Protein AF-A0A968IBD0-F1 (afdb_monomer_lite)

pLDDT: mean 77.03, std 24.92, range [22.41, 98.44]

Secondary structure (DSSP, 8-state):
-TTEE-SSB-SSSS--B---SHHHHHHHHHHHTT-EEEEP--SSS--EEEE-HHHHHHHHHHHHHHTT----TT-EEEEEEEETTEEEEEEEEETTEEEEEE-S-----SSS-HHHHHTT--EEETTTSSPPPPP---EEE-S--HHHHHHS-HHHHHHHHHH--SS--S----EEEE-SSTT-EEEE------------EEE---PPS----------PPPPPP------------------

Radius of gyration: 25.82 Å; chains: 1; bounding box: 64×52×82 Å

Foldseek 3Di:
DVQKDFDQWADDPDTDGDDDDVVPQLLVQQVVVLFWDWDQDDPRGGIIIGGDPVVSVVSVVVVCVVVVDDDDPQWAWDAFDDDDLDGQWTWTQHPVGIDTDGDPDDDDPVQQCVHCVRSVHDWAKAPPVDHHDFDQDKDKDAQAPVVVVVPDDQVVVLVCQQPDPPDPAPDSHWDWADGSDPRMIMIRNGRDPGDPDPIGMGDDDDDPDDPDDDDPPDDDDDDDDDDDDDDDDDDDDDDDDDD

Structure (mmCIF, N/CA/C/O backbone):
data_AF-A0A968IBD0-F1
#
_entry.id   AF-A0A968IBD0-F1
#
loop_
_atom_site.group_PDB
_atom_site.id
_atom_site.type_symbol
_atom_site.label_atom_id
_atom_site.label_alt_id
_atom_site.label_comp_id
_atom_site.label_asym_id
_atom_site.label_entity_id
_atom_site.label_seq_id
_atom_site.pdbx_PDB_ins_code
_atom_site.Cartn_x
_atom_site.Cartn_y
_atom_site.Cartn_z
_atom_site.occupancy
_atom_site.B_iso_or_equiv
_atom_site.auth_seq_id
_atom_site.auth_comp_id
_atom_site.auth_asym_id
_atom_site.auth_atom_id
_atom_site.pdbx_PDB_model_num
ATOM 1 N N . MET A 1 1 ? 4.872 4.627 -10.646 1.00 57.97 1 MET A N 1
ATOM 2 C CA . MET A 1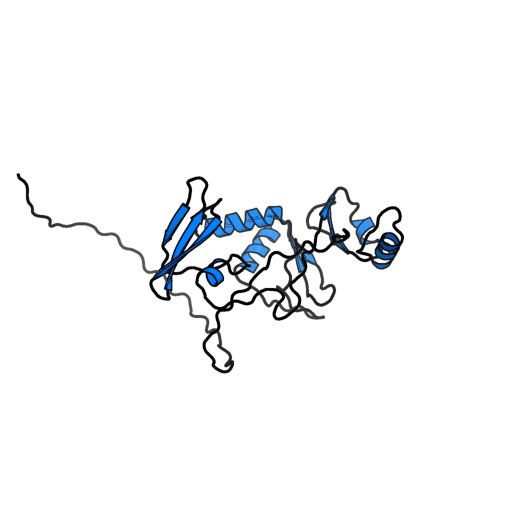 1 ? 4.584 3.342 -11.315 1.00 57.97 1 MET A CA 1
ATOM 3 C C . MET A 1 1 ? 3.939 2.447 -10.271 1.00 57.97 1 MET A C 1
ATOM 5 O O . MET A 1 1 ? 4.445 2.452 -9.158 1.00 57.97 1 MET A O 1
ATOM 9 N N . LEU A 1 2 ? 2.797 1.817 -10.556 1.00 66.88 2 LEU A N 1
ATOM 10 C CA . LEU A 1 2 ? 1.979 1.147 -9.526 1.00 66.88 2 LEU A CA 1
ATOM 11 C C . LEU A 1 2 ? 2.518 -0.224 -9.081 1.00 66.88 2 LEU A C 1
ATOM 13 O O . LEU A 1 2 ? 2.019 -0.792 -8.123 1.00 66.88 2 LEU A O 1
ATOM 17 N N . ASP A 1 3 ? 3.534 -0.741 -9.758 1.00 86.19 3 ASP A N 1
ATOM 18 C CA . ASP A 1 3 ? 4.134 -2.065 -9.572 1.00 86.19 3 ASP A CA 1
ATOM 19 C C . ASP A 1 3 ? 5.587 -1.968 -9.082 1.00 86.19 3 ASP A C 1
ATOM 21 O O . ASP A 1 3 ? 6.414 -2.824 -9.381 1.00 86.19 3 ASP A O 1
ATOM 25 N N . THR A 1 4 ? 5.951 -0.869 -8.414 1.00 89.56 4 THR A N 1
ATOM 26 C CA . THR A 1 4 ? 7.330 -0.625 -7.980 1.00 89.56 4 THR A CA 1
ATOM 27 C C . THR A 1 4 ? 7.382 -0.006 -6.599 1.00 89.56 4 THR A C 1
ATOM 29 O O . THR A 1 4 ? 6.831 1.072 -6.374 1.00 89.56 4 THR A O 1
ATOM 32 N N . PHE A 1 5 ? 8.112 -0.647 -5.690 1.00 91.25 5 PHE A N 1
ATOM 33 C CA . PHE A 1 5 ? 8.467 -0.051 -4.415 1.00 91.25 5 PHE A CA 1
ATOM 34 C C . PHE A 1 5 ? 9.652 0.891 -4.609 1.00 91.25 5 PHE A C 1
ATOM 36 O O . PHE A 1 5 ? 10.736 0.476 -5.024 1.00 91.25 5 PHE A O 1
ATOM 43 N N . TYR A 1 6 ? 9.432 2.161 -4.289 1.00 88.56 6 TYR A N 1
ATOM 44 C CA . TYR A 1 6 ? 10.482 3.164 -4.129 1.00 88.56 6 TYR A CA 1
ATOM 45 C C . TYR A 1 6 ? 10.708 3.438 -2.639 1.00 88.56 6 TYR A C 1
ATOM 47 O O . TYR A 1 6 ? 9.880 3.083 -1.803 1.00 88.56 6 TYR A O 1
ATOM 55 N N . GLY A 1 7 ? 11.837 4.063 -2.304 1.00 88.56 7 GLY A N 1
ATOM 56 C CA . GLY A 1 7 ? 12.161 4.439 -0.924 1.00 88.56 7 GLY A CA 1
ATOM 57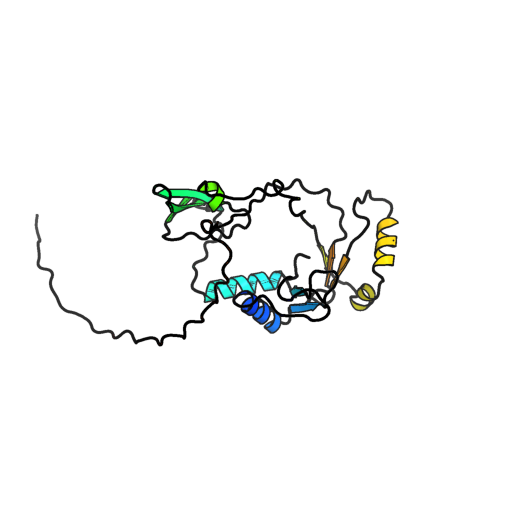 C C . GLY A 1 7 ? 12.868 3.361 -0.100 1.00 88.56 7 GLY A C 1
ATOM 58 O O . GLY A 1 7 ? 13.264 3.646 1.022 1.00 88.56 7 GLY A O 1
ATOM 59 N N . TYR A 1 8 ? 13.111 2.161 -0.646 1.00 90.19 8 TYR A N 1
ATOM 60 C CA . TYR A 1 8 ? 13.997 1.173 -0.004 1.00 90.19 8 TYR A CA 1
ATOM 61 C C . TYR A 1 8 ? 15.446 1.653 0.060 1.00 90.19 8 TYR A C 1
ATOM 63 O O . TYR A 1 8 ? 16.165 1.350 1.015 1.00 90.19 8 TYR A O 1
ATOM 71 N N . PHE A 1 9 ? 15.867 2.399 -0.962 1.00 90.31 9 PHE A N 1
ATOM 72 C CA . PHE A 1 9 ? 17.230 2.875 -1.135 1.00 90.31 9 PHE A CA 1
ATOM 73 C C . PHE A 1 9 ? 17.251 4.393 -1.314 1.00 90.31 9 PHE A C 1
ATOM 75 O O . PHE A 1 9 ? 16.349 4.962 -1.931 1.00 90.31 9 PHE A O 1
ATOM 82 N N . THR A 1 10 ? 18.294 5.051 -0.805 1.00 89.56 10 THR A N 1
ATOM 83 C CA . THR A 1 10 ? 18.518 6.482 -1.042 1.00 89.56 10 THR A CA 1
ATOM 84 C C . THR A 1 10 ? 18.742 6.772 -2.528 1.00 89.56 10 THR A C 1
ATOM 86 O O . THR A 1 10 ? 19.416 5.989 -3.205 1.00 89.56 10 THR A O 1
ATOM 89 N N . PRO A 1 11 ? 18.267 7.921 -3.044 1.00 85.94 11 PRO A N 1
ATOM 90 C CA . PRO A 1 11 ? 18.706 8.408 -4.342 1.00 85.94 11 PRO A CA 1
ATOM 91 C C . PRO A 1 11 ? 20.184 8.818 -4.284 1.00 85.94 11 PRO A C 1
ATOM 93 O O . PRO A 1 11 ? 20.676 9.272 -3.253 1.00 85.94 11 PRO A O 1
ATOM 96 N N . GLY A 1 12 ? 20.892 8.678 -5.403 1.00 79.62 12 GLY A N 1
ATOM 97 C CA . GLY A 1 12 ? 22.285 9.106 -5.545 1.00 79.62 12 GLY A CA 1
ATOM 98 C C . GLY A 1 12 ? 23.119 8.138 -6.378 1.00 79.62 12 GLY A C 1
ATOM 99 O O . GLY A 1 12 ? 22.595 7.158 -6.908 1.00 79.62 12 GLY A O 1
ATOM 100 N N . SER A 1 13 ? 24.416 8.435 -6.490 1.00 79.19 13 SER A N 1
ATOM 101 C CA . SER A 1 13 ? 25.420 7.552 -7.102 1.00 79.19 13 SER A CA 1
ATOM 102 C C . SER A 1 13 ? 25.787 6.363 -6.210 1.00 79.19 13 SER A C 1
ATOM 104 O O . SER A 1 13 ? 26.250 5.344 -6.711 1.00 79.19 13 SER A O 1
ATOM 106 N N . VAL A 1 14 ? 25.562 6.484 -4.897 1.00 85.12 14 VAL A N 1
ATOM 107 C CA . VAL A 1 14 ? 25.762 5.417 -3.912 1.00 85.12 14 VAL A CA 1
ATOM 108 C C . VAL A 1 14 ? 24.425 5.113 -3.248 1.00 85.12 14 VAL A C 1
ATOM 110 O O . VAL A 1 14 ? 23.865 5.947 -2.534 1.00 85.12 14 VAL A O 1
ATOM 113 N N . GLU A 1 15 ? 23.913 3.910 -3.484 1.00 86.81 15 GLU A N 1
ATOM 114 C CA . GLU A 1 15 ? 22.661 3.440 -2.896 1.00 86.81 15 GLU A CA 1
ATOM 115 C C . GLU A 1 15 ? 22.885 2.996 -1.445 1.00 86.81 15 GLU A C 1
ATOM 117 O O . GLU A 1 15 ? 23.721 2.136 -1.170 1.00 86.81 15 GLU A O 1
ATOM 122 N N . LYS A 1 16 ? 22.110 3.546 -0.505 1.00 90.06 16 LYS A N 1
ATOM 123 C CA . LYS A 1 16 ? 22.059 3.082 0.889 1.00 90.06 16 LYS A CA 1
ATOM 124 C C . LYS A 1 16 ? 20.663 2.565 1.202 1.00 90.06 16 LYS A C 1
ATOM 126 O O . LYS A 1 16 ? 19.689 3.257 0.921 1.00 90.06 16 LYS A O 1
ATOM 131 N N . LYS A 1 17 ? 20.554 1.375 1.797 1.00 91.56 17 LYS A N 1
ATOM 132 C CA . LYS A 1 17 ? 19.271 0.825 2.259 1.00 91.56 17 LYS A CA 1
ATOM 133 C C . LYS A 1 17 ? 18.776 1.612 3.479 1.00 91.56 17 LYS A C 1
ATOM 135 O O . LYS A 1 17 ? 19.532 1.773 4.433 1.00 91.56 17 LYS A O 1
ATOM 140 N N . VAL A 1 18 ? 17.535 2.100 3.440 1.00 93.12 18 VAL A N 1
ATOM 141 C CA . VAL A 1 18 ? 16.941 2.952 4.497 1.00 93.12 18 VAL A CA 1
ATOM 142 C C . VAL A 1 18 ? 15.632 2.417 5.077 1.00 93.12 18 VAL A C 1
ATOM 144 O O . VAL A 1 18 ? 15.227 2.855 6.149 1.00 93.12 18 VAL A O 1
ATOM 147 N N . VAL A 1 19 ? 14.996 1.451 4.413 1.00 93.38 19 VAL A N 1
ATOM 148 C CA . VAL A 1 19 ? 13.794 0.755 4.901 1.00 93.38 19 VAL A CA 1
ATOM 149 C C . VAL A 1 19 ? 14.117 -0.728 5.084 1.00 93.38 19 VAL A C 1
ATOM 151 O O . VAL A 1 19 ? 14.851 -1.300 4.278 1.00 93.38 19 VAL A O 1
ATOM 154 N N . GLY A 1 20 ? 13.572 -1.340 6.138 1.00 94.50 20 GLY A N 1
ATOM 155 C CA . GLY A 1 20 ? 13.644 -2.780 6.399 1.00 94.50 20 GLY A CA 1
ATOM 156 C C . GLY A 1 20 ? 12.466 -3.270 7.247 1.00 94.50 20 GLY A C 1
ATOM 157 O O . GLY A 1 20 ? 11.510 -2.522 7.446 1.00 94.50 20 GLY A O 1
ATOM 158 N N . GLY A 1 21 ? 12.523 -4.504 7.758 1.00 95.62 21 GLY A N 1
ATOM 159 C CA . GLY A 1 21 ? 11.441 -5.111 8.558 1.00 95.62 21 GLY A CA 1
ATOM 160 C C . GLY A 1 21 ? 10.392 -5.811 7.686 1.00 95.62 21 GLY A C 1
ATOM 161 O O . GLY A 1 21 ? 10.765 -6.498 6.745 1.00 95.62 21 GLY A O 1
ATOM 162 N N . ILE A 1 22 ? 9.091 -5.604 7.937 1.00 94.75 22 ILE A N 1
ATOM 163 C CA . ILE A 1 22 ? 8.000 -6.191 7.121 1.00 94.75 22 ILE A CA 1
ATOM 164 C C . ILE A 1 22 ? 8.189 -5.944 5.606 1.00 94.75 22 ILE A C 1
ATOM 166 O O . ILE A 1 22 ? 8.000 -6.875 4.824 1.00 94.75 22 ILE A O 1
ATOM 170 N N . PRO A 1 23 ? 8.607 -4.746 5.144 1.00 95.06 23 PRO A N 1
ATOM 171 C CA . PRO A 1 23 ? 8.947 -4.538 3.737 1.00 95.06 23 PRO A CA 1
ATOM 172 C C . PRO A 1 23 ? 10.028 -5.502 3.206 1.00 95.06 23 PRO A C 1
ATOM 174 O O . PRO A 1 23 ? 9.967 -5.900 2.043 1.00 95.06 23 PRO A O 1
ATOM 177 N N . ASP A 1 24 ? 11.005 -5.907 4.021 1.00 95.81 24 ASP A N 1
ATOM 178 C CA . ASP A 1 24 ? 12.005 -6.901 3.612 1.00 95.81 24 ASP A CA 1
ATOM 179 C C . ASP A 1 24 ? 11.394 -8.291 3.467 1.00 95.81 24 ASP A C 1
ATOM 181 O O . ASP A 1 24 ? 11.719 -8.989 2.514 1.00 95.81 24 ASP A O 1
ATOM 185 N N . GLU A 1 25 ? 10.481 -8.677 4.360 1.00 97.06 25 GLU A N 1
ATOM 186 C CA . GLU A 1 25 ? 9.766 -9.956 4.268 1.00 97.06 25 GLU A CA 1
ATOM 187 C C . GLU A 1 25 ? 8.931 -10.034 2.981 1.00 97.06 25 GLU A C 1
ATOM 189 O O . GLU A 1 25 ? 8.959 -11.043 2.275 1.00 97.06 25 GLU A O 1
ATOM 194 N N . VAL A 1 26 ? 8.253 -8.936 2.620 1.00 97.31 26 VAL A N 1
ATOM 195 C CA . VAL A 1 26 ? 7.511 -8.823 1.354 1.00 97.31 26 VAL A CA 1
ATOM 196 C C . VAL A 1 26 ? 8.454 -8.949 0.156 1.00 97.31 26 VAL A C 1
ATOM 198 O O . VAL A 1 26 ? 8.195 -9.746 -0.747 1.00 97.31 26 VAL A O 1
ATOM 201 N N . ALA A 1 27 ? 9.551 -8.185 0.137 1.00 96.31 27 ALA A N 1
ATOM 202 C CA . ALA A 1 27 ? 10.511 -8.210 -0.966 1.00 96.31 27 ALA A CA 1
ATOM 203 C C . ALA A 1 27 ? 11.173 -9.589 -1.114 1.00 96.31 27 ALA A C 1
ATOM 205 O O . ALA A 1 27 ? 11.223 -10.118 -2.221 1.00 96.31 27 ALA A O 1
ATOM 206 N N . ALA A 1 28 ? 11.599 -10.205 -0.011 1.00 96.88 28 ALA A N 1
ATOM 207 C CA . ALA A 1 28 ? 12.201 -11.534 -0.007 1.00 96.88 28 ALA A CA 1
ATOM 208 C C . ALA A 1 28 ? 11.228 -12.608 -0.517 1.00 96.88 28 ALA A C 1
ATOM 210 O O . ALA A 1 28 ? 11.624 -13.476 -1.291 1.00 96.88 28 ALA A O 1
ATOM 211 N N . SER A 1 29 ? 9.944 -12.537 -0.143 1.00 97.69 29 SER A N 1
ATOM 212 C CA . SER A 1 29 ? 8.928 -13.481 -0.631 1.00 97.69 29 SER A CA 1
ATOM 213 C C . SER A 1 29 ? 8.673 -13.336 -2.138 1.00 97.69 29 SER A C 1
ATOM 215 O O . SER A 1 29 ? 8.553 -14.334 -2.850 1.00 97.69 29 SER A O 1
ATOM 217 N N . LEU A 1 30 ? 8.656 -12.105 -2.661 1.00 97.75 30 LEU A N 1
ATOM 218 C CA . LEU A 1 30 ? 8.551 -11.852 -4.104 1.00 97.75 30 LEU A CA 1
ATOM 219 C C . LEU A 1 30 ? 9.795 -12.317 -4.871 1.00 97.75 30 LEU A C 1
ATOM 221 O O . LEU A 1 30 ? 9.675 -12.888 -5.957 1.00 97.75 30 LEU A O 1
ATOM 225 N N . GLU A 1 31 ? 10.983 -12.087 -4.310 1.00 96.94 31 GLU A N 1
ATOM 226 C CA . GLU A 1 31 ? 12.258 -12.523 -4.882 1.00 96.94 31 GLU A CA 1
ATOM 227 C C . GLU A 1 31 ? 12.350 -14.051 -4.937 1.00 96.94 31 GLU A C 1
ATOM 229 O O . GLU A 1 31 ? 12.653 -14.605 -5.992 1.00 96.94 31 GLU A O 1
ATOM 234 N N . ALA A 1 32 ? 11.9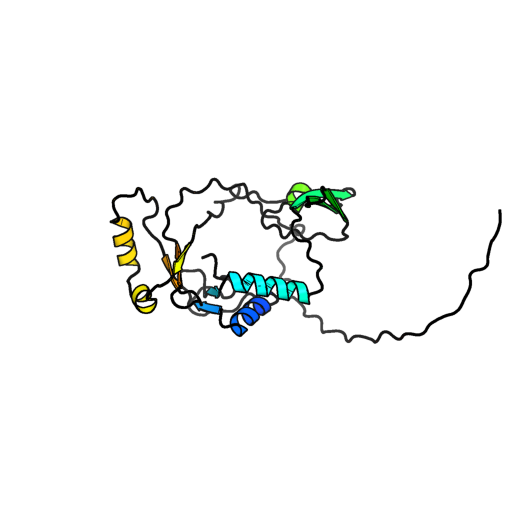77 -14.744 -3.857 1.00 97.44 32 ALA A N 1
ATOM 235 C CA . ALA A 1 32 ? 11.934 -16.206 -3.799 1.00 97.44 32 ALA A CA 1
ATOM 236 C C . ALA A 1 32 ? 10.982 -16.829 -4.838 1.00 97.44 32 ALA A C 1
ATOM 238 O O . ALA A 1 32 ? 11.161 -17.978 -5.239 1.00 97.44 32 ALA A O 1
ATOM 239 N N . ARG A 1 33 ? 9.980 -16.070 -5.297 1.00 96.69 33 ARG A N 1
ATOM 240 C CA . ARG A 1 33 ? 9.033 -16.463 -6.353 1.00 96.69 33 ARG A CA 1
ATOM 241 C C . ARG A 1 33 ? 9.486 -16.064 -7.760 1.00 96.69 33 ARG A C 1
ATOM 243 O O . ARG A 1 33 ? 8.771 -16.339 -8.718 1.00 96.69 33 ARG A O 1
ATOM 250 N N . GLY A 1 34 ? 10.632 -15.396 -7.900 1.00 96.31 34 GLY A N 1
ATOM 251 C CA . GLY A 1 34 ? 11.157 -14.941 -9.190 1.00 96.31 34 GLY A CA 1
ATOM 252 C C . GLY A 1 34 ? 10.349 -13.810 -9.833 1.00 96.31 34 GLY A C 1
ATOM 253 O O . GLY A 1 34 ? 10.452 -13.595 -11.037 1.00 96.31 34 GLY A O 1
ATOM 254 N N . VAL A 1 35 ? 9.541 -13.084 -9.054 1.00 96.38 35 VAL A N 1
ATOM 255 C CA . VAL A 1 35 ? 8.654 -12.012 -9.544 1.00 96.38 35 VAL A CA 1
ATOM 256 C C . VAL A 1 35 ? 9.035 -10.644 -8.985 1.00 96.38 35 VAL A C 1
ATOM 258 O O . VAL A 1 35 ? 8.185 -9.768 -8.828 1.00 96.38 35 VAL A O 1
ATOM 261 N N . LEU A 1 36 ? 10.319 -10.459 -8.680 1.00 95.94 36 LEU A N 1
ATOM 262 C CA . LEU A 1 36 ? 10.909 -9.195 -8.258 1.00 95.94 36 LEU A CA 1
ATOM 263 C C . LEU A 1 36 ? 12.085 -8.855 -9.171 1.00 95.94 36 LEU A C 1
ATOM 265 O O . LEU A 1 36 ? 12.959 -9.682 -9.409 1.00 95.94 36 LEU A O 1
ATOM 269 N N . LEU A 1 37 ? 12.131 -7.616 -9.649 1.00 93.19 37 LEU A N 1
ATOM 270 C CA . LEU A 1 37 ? 13.238 -7.073 -10.422 1.00 93.19 37 LEU A CA 1
ATOM 271 C C . LEU A 1 37 ? 13.723 -5.783 -9.760 1.00 93.19 37 LEU A C 1
ATOM 273 O O . LEU A 1 37 ? 12.941 -4.872 -9.479 1.00 93.19 37 LEU A O 1
ATOM 277 N N . LYS A 1 38 ? 15.027 -5.675 -9.515 1.00 90.94 38 LYS A N 1
ATOM 278 C CA . LYS A 1 38 ? 15.627 -4.412 -9.084 1.00 90.94 38 LYS A CA 1
ATOM 279 C C . LYS A 1 38 ? 15.966 -3.585 -10.318 1.00 90.94 38 LYS A C 1
ATOM 281 O O . LYS A 1 38 ? 16.714 -4.032 -11.183 1.00 90.94 38 LYS A O 1
ATOM 286 N N . ARG A 1 39 ? 15.428 -2.369 -10.396 1.00 85.56 39 ARG A N 1
ATOM 287 C CA . ARG A 1 39 ? 15.767 -1.401 -11.442 1.00 85.56 39 ARG A CA 1
ATOM 288 C C . ARG A 1 39 ? 16.758 -0.369 -10.913 1.00 85.56 39 ARG A C 1
ATOM 290 O O . ARG A 1 39 ? 16.572 0.113 -9.790 1.00 85.56 39 ARG A O 1
ATOM 297 N N . PRO A 1 40 ? 17.782 -0.016 -11.708 1.00 78.44 40 PRO A N 1
ATOM 298 C CA . PRO A 1 40 ? 18.747 1.001 -11.323 1.00 78.44 40 PRO A CA 1
ATOM 299 C C . PRO A 1 40 ? 18.057 2.354 -11.136 1.00 78.44 40 PRO A C 1
ATOM 301 O O . PRO A 1 40 ? 16.997 2.615 -11.712 1.00 78.44 40 PRO A O 1
ATOM 304 N N . ASN A 1 41 ? 18.674 3.214 -10.329 1.00 68.25 41 ASN A N 1
ATOM 305 C CA . ASN A 1 41 ? 18.188 4.560 -10.060 1.00 68.25 41 ASN A CA 1
ATOM 306 C C . ASN A 1 41 ? 17.966 5.347 -11.365 1.00 68.25 41 ASN A C 1
ATOM 308 O O . ASN A 1 41 ? 18.909 5.724 -12.059 1.00 68.25 41 ASN A O 1
ATOM 312 N N . THR A 1 42 ? 16.703 5.628 -11.676 1.00 62.38 42 THR A N 1
ATOM 313 C CA . THR A 1 42 ? 16.314 6.522 -12.767 1.00 62.38 42 THR A CA 1
ATOM 314 C C . THR A 1 42 ? 15.565 7.709 -12.185 1.00 62.38 42 THR A C 1
ATOM 316 O O . THR A 1 42 ? 14.478 7.535 -11.642 1.00 62.38 42 THR A O 1
ATOM 319 N N . TYR A 1 43 ? 16.138 8.906 -12.349 1.00 53.75 43 TYR A N 1
ATOM 320 C CA . TYR A 1 43 ? 15.550 10.201 -11.986 1.00 53.75 43 TYR A CA 1
ATOM 321 C C . TYR A 1 43 ? 15.111 10.329 -10.519 1.00 53.75 43 TYR A C 1
ATOM 323 O O . TYR A 1 43 ? 13.941 10.172 -10.188 1.00 53.75 43 TYR A O 1
ATOM 331 N N . GLY A 1 44 ? 16.053 10.695 -9.643 1.00 60.94 44 GLY A N 1
ATOM 332 C CA . GLY A 1 44 ? 15.772 11.320 -8.340 1.00 60.94 44 GLY A CA 1
ATOM 333 C C . GLY A 1 44 ? 15.066 10.463 -7.279 1.00 60.94 44 GLY A C 1
ATOM 334 O O . GLY A 1 44 ? 15.000 10.891 -6.132 1.00 60.94 44 GLY A O 1
ATOM 335 N N . ALA A 1 45 ? 14.579 9.268 -7.623 1.00 64.81 45 ALA A N 1
ATOM 336 C CA . ALA A 1 45 ? 13.768 8.417 -6.748 1.00 64.81 45 ALA A CA 1
ATOM 337 C C . ALA A 1 45 ? 14.531 7.227 -6.128 1.00 64.81 45 ALA A C 1
ATOM 339 O O . ALA A 1 45 ? 13.965 6.515 -5.299 1.00 64.81 45 ALA A O 1
ATOM 340 N N . GLY A 1 46 ? 15.798 7.007 -6.507 1.00 77.38 46 GLY A N 1
ATOM 341 C CA . GLY A 1 46 ? 16.582 5.845 -6.073 1.00 77.38 46 GLY A CA 1
ATOM 342 C C . GLY A 1 46 ? 16.235 4.571 -6.849 1.00 77.38 46 GLY A C 1
ATOM 343 O O . GLY A 1 46 ? 15.405 4.587 -7.762 1.00 77.38 46 GLY A O 1
ATOM 344 N N . ALA A 1 47 ? 16.902 3.461 -6.519 1.00 86.56 47 ALA A N 1
ATOM 345 C CA . ALA A 1 47 ? 16.560 2.159 -7.088 1.00 86.56 47 ALA A CA 1
ATOM 346 C C . ALA A 1 47 ? 15.137 1.741 -6.707 1.00 86.56 47 ALA A C 1
ATOM 348 O O . ALA A 1 47 ? 14.711 1.894 -5.560 1.00 86.56 47 ALA A O 1
ATOM 349 N N . GLY A 1 48 ? 14.429 1.174 -7.682 1.00 89.44 48 GLY A N 1
ATOM 350 C CA . GLY A 1 48 ? 13.073 0.664 -7.507 1.00 89.44 48 GLY A CA 1
ATOM 351 C C . GLY A 1 48 ? 13.046 -0.860 -7.511 1.00 89.44 48 GLY A C 1
ATOM 352 O O . GLY A 1 48 ? 13.725 -1.490 -8.321 1.00 89.44 48 GLY A O 1
ATOM 353 N N . LEU A 1 49 ? 12.226 -1.454 -6.649 1.00 92.75 49 LEU A N 1
ATOM 354 C CA . LEU A 1 49 ? 11.934 -2.887 -6.663 1.00 92.75 49 LEU A CA 1
ATOM 355 C C . LEU A 1 49 ? 10.600 -3.106 -7.373 1.00 92.75 49 LEU A C 1
ATOM 357 O O . LEU A 1 49 ? 9.548 -2.787 -6.831 1.00 92.75 49 LEU A O 1
ATOM 361 N N . THR A 1 50 ? 10.652 -3.565 -8.618 1.00 93.38 50 THR A N 1
ATOM 362 C CA . THR A 1 50 ? 9.473 -3.793 -9.466 1.00 93.38 50 THR A CA 1
ATOM 363 C C . THR A 1 50 ? 9.002 -5.224 -9.314 1.00 93.38 50 THR A C 1
ATOM 365 O O . THR A 1 50 ? 9.825 -6.131 -9.345 1.00 93.38 50 THR A O 1
ATOM 368 N N . TYR A 1 51 ? 7.705 -5.434 -9.153 1.00 95.19 51 TYR A N 1
ATOM 369 C CA . TYR A 1 51 ? 7.138 -6.731 -8.796 1.00 95.19 51 TYR A CA 1
ATOM 370 C C . TYR A 1 51 ? 5.914 -7.075 -9.642 1.00 95.19 51 TYR A C 1
ATOM 372 O O . TYR A 1 51 ? 5.340 -6.208 -10.300 1.00 95.19 51 TYR A O 1
ATOM 380 N N . ASP A 1 52 ? 5.481 -8.336 -9.606 1.00 94.62 52 ASP A N 1
ATOM 381 C CA . ASP A 1 52 ? 4.143 -8.686 -10.083 1.00 94.62 52 ASP A CA 1
ATOM 382 C C . ASP A 1 52 ? 3.083 -8.308 -9.026 1.00 94.62 52 ASP A C 1
ATOM 384 O O . ASP A 1 52 ? 3.072 -8.889 -7.935 1.00 94.62 52 ASP A O 1
ATOM 388 N N . PRO A 1 53 ? 2.177 -7.351 -9.310 1.00 92.69 53 PRO A N 1
ATOM 389 C CA . PRO A 1 53 ? 1.141 -6.950 -8.363 1.00 92.69 53 PRO A CA 1
ATOM 390 C C . PRO A 1 53 ? 0.134 -8.060 -8.039 1.00 92.69 53 PRO A C 1
ATOM 392 O O . PRO A 1 53 ? -0.484 -8.006 -6.979 1.00 92.69 53 PRO A O 1
ATOM 395 N N . GLU A 1 54 ? -0.060 -9.055 -8.910 1.00 94.31 54 GLU A N 1
ATOM 396 C CA . GLU A 1 54 ? -0.968 -10.171 -8.611 1.00 94.31 54 GLU A CA 1
ATOM 397 C C . GLU A 1 54 ? -0.355 -11.112 -7.574 1.00 94.31 54 GLU A C 1
ATOM 399 O O . GLU A 1 54 ? -1.020 -11.502 -6.615 1.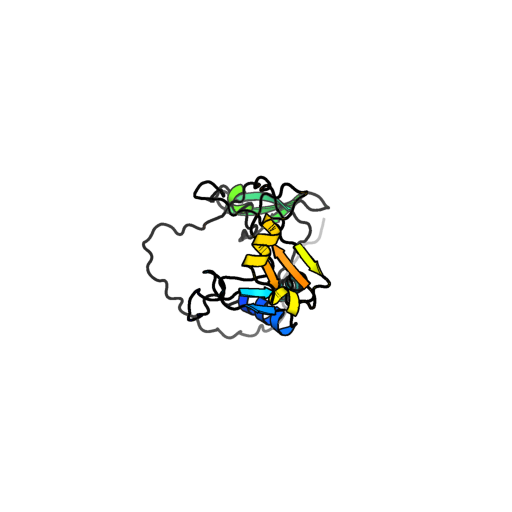00 94.31 54 GLU A O 1
ATOM 404 N N . VAL A 1 55 ? 0.944 -11.393 -7.694 1.00 96.25 55 VAL A N 1
ATOM 405 C CA . VAL A 1 55 ? 1.662 -12.203 -6.704 1.00 96.25 55 VAL A CA 1
ATOM 406 C C . VAL A 1 55 ? 1.849 -11.444 -5.391 1.00 96.25 55 VAL A C 1
ATOM 408 O O . VAL A 1 55 ? 1.778 -12.055 -4.328 1.00 96.25 55 VAL A O 1
ATOM 411 N N . LEU A 1 56 ? 2.005 -10.116 -5.429 1.00 96.62 56 LEU A N 1
ATOM 412 C CA . LEU A 1 56 ? 2.070 -9.293 -4.217 1.00 96.62 56 LEU A CA 1
ATOM 413 C C . LEU A 1 56 ? 0.836 -9.464 -3.317 1.00 96.62 56 LEU A C 1
ATOM 415 O O . LEU A 1 56 ? 0.991 -9.558 -2.102 1.00 96.62 56 LEU A O 1
ATOM 419 N N . LYS A 1 57 ? -0.372 -9.552 -3.890 1.00 96.00 57 LYS A N 1
ATOM 420 C CA . LYS A 1 57 ? -1.604 -9.788 -3.112 1.00 96.00 57 LYS A CA 1
ATOM 421 C C . LYS A 1 57 ? -1.526 -11.108 -2.348 1.00 96.00 57 LYS A C 1
ATOM 423 O O . LYS A 1 57 ? -1.813 -11.140 -1.159 1.00 96.00 57 LYS A O 1
ATOM 428 N N . VAL A 1 58 ? -1.055 -12.164 -3.015 1.00 97.31 58 VAL A N 1
ATOM 429 C CA . VAL A 1 58 ? -0.860 -13.486 -2.402 1.00 97.31 58 VAL A CA 1
ATOM 430 C C . VAL A 1 58 ? 0.176 -13.419 -1.280 1.00 97.31 58 VAL A C 1
ATOM 432 O O . VAL A 1 58 ? -0.056 -13.951 -0.201 1.00 97.31 58 VAL A O 1
ATOM 435 N N . VAL A 1 59 ? 1.295 -12.721 -1.500 1.00 97.88 59 VAL A N 1
ATOM 436 C CA . VAL A 1 59 ? 2.328 -12.519 -0.471 1.00 97.88 59 VAL A CA 1
ATOM 437 C C . VAL A 1 59 ? 1.756 -11.803 0.755 1.00 97.88 59 VAL A C 1
ATOM 439 O O . VAL A 1 59 ? 2.022 -12.218 1.880 1.00 97.88 59 VAL A O 1
ATOM 442 N N . TRP A 1 60 ? 0.950 -10.757 0.569 1.00 96.38 60 TRP A N 1
ATOM 443 C CA . TRP A 1 60 ? 0.298 -10.069 1.686 1.00 96.38 60 TRP A CA 1
ATOM 444 C C . TRP A 1 60 ? -0.701 -10.957 2.428 1.00 96.38 60 TRP A C 1
ATOM 446 O O . TRP A 1 60 ? -0.666 -10.985 3.659 1.00 96.38 60 TRP A O 1
ATOM 456 N N . ASP A 1 61 ? -1.537 -11.704 1.705 1.00 96.06 61 ASP A N 1
ATOM 457 C CA . ASP A 1 61 ? -2.506 -12.634 2.293 1.00 96.06 61 ASP A CA 1
ATOM 458 C C . ASP A 1 61 ? -1.817 -13.745 3.102 1.00 96.06 61 ASP A C 1
ATOM 460 O O . ASP A 1 61 ? -2.269 -14.111 4.189 1.00 96.06 61 ASP A O 1
ATOM 464 N N . GLU A 1 62 ? -0.685 -14.257 2.625 1.00 96.44 62 GLU A N 1
ATOM 465 C CA . GLU A 1 62 ? 0.115 -15.237 3.357 1.00 96.44 62 GLU A CA 1
ATOM 466 C C . GLU A 1 62 ? 0.758 -14.636 4.607 1.00 96.44 62 GLU A C 1
ATOM 468 O O . GLU A 1 62 ? 0.637 -15.214 5.687 1.00 96.44 62 GLU A O 1
ATOM 473 N N . LEU A 1 63 ? 1.399 -13.467 4.497 1.00 96.75 63 LEU A N 1
ATOM 474 C CA . LEU A 1 63 ? 2.050 -12.812 5.636 1.00 96.75 63 LEU A CA 1
ATOM 475 C C . LEU A 1 63 ? 1.038 -12.469 6.738 1.00 96.75 63 LEU A C 1
ATOM 477 O O . LEU A 1 63 ? 1.295 -12.727 7.917 1.00 96.75 63 LEU A O 1
ATOM 481 N N . VAL A 1 64 ? -0.143 -11.951 6.379 1.00 95.75 64 VAL A N 1
ATOM 482 C CA . VAL A 1 64 ? -1.190 -11.670 7.371 1.00 95.75 64 VAL A CA 1
ATOM 483 C C . VAL A 1 64 ? -1.753 -12.958 7.972 1.00 95.75 64 VAL A C 1
ATOM 485 O O . VAL A 1 64 ? -1.962 -13.008 9.185 1.00 95.75 64 VAL A O 1
ATOM 488 N N . SER A 1 65 ? -1.915 -14.022 7.180 1.00 95.19 65 SER A N 1
ATOM 489 C CA . SER A 1 65 ? -2.374 -15.323 7.684 1.00 95.19 65 SER A CA 1
ATOM 490 C C . SER A 1 65 ? -1.378 -15.926 8.678 1.00 95.19 65 SER A C 1
ATOM 492 O O . SER A 1 65 ? -1.771 -16.385 9.751 1.00 95.19 65 SER A O 1
ATOM 494 N N . LEU A 1 66 ? -0.081 -15.867 8.364 1.00 96.25 66 LEU A N 1
ATOM 495 C CA . LEU A 1 66 ? 1.000 -16.358 9.222 1.00 96.25 66 LEU A CA 1
ATOM 496 C C . LEU A 1 66 ? 1.148 -15.542 10.512 1.00 96.25 66 LEU A C 1
ATOM 498 O O . LEU A 1 66 ? 1.541 -16.093 11.538 1.00 96.25 66 LEU A O 1
ATOM 502 N N . SER A 1 67 ? 0.781 -14.257 10.497 1.00 96.56 67 SER A N 1
ATOM 503 C CA . SER A 1 67 ? 0.802 -13.416 11.701 1.00 96.56 67 SER A CA 1
ATOM 504 C C . SER A 1 67 ? -0.218 -13.837 12.774 1.00 96.56 67 SER A C 1
ATOM 506 O O . SER A 1 67 ? -0.131 -13.390 13.918 1.00 96.56 67 SER A O 1
ATOM 508 N N . GLY A 1 68 ? -1.203 -14.675 12.422 1.00 96.19 68 GLY A N 1
ATOM 509 C CA . GLY A 1 68 ? -2.325 -15.038 13.293 1.00 96.19 68 GLY A CA 1
ATOM 510 C C . GLY A 1 68 ? -3.425 -13.972 13.365 1.00 96.19 68 GLY A C 1
ATOM 511 O O . GLY A 1 68 ? -4.377 -14.117 14.139 1.00 96.19 68 GLY A O 1
ATOM 512 N N . ALA A 1 69 ? -3.328 -12.905 12.566 1.00 95.88 69 ALA A N 1
ATOM 513 C CA . ALA A 1 69 ? -4.380 -11.908 12.449 1.00 95.88 69 ALA A CA 1
ATOM 514 C C . ALA A 1 69 ? -5.649 -12.509 11.826 1.00 95.88 69 ALA A C 1
ATOM 516 O O . ALA A 1 69 ? -5.612 -13.319 10.901 1.00 95.88 69 ALA A O 1
ATOM 517 N N . ARG A 1 70 ? -6.812 -12.079 12.325 1.00 95.00 70 ARG A N 1
ATOM 518 C CA . ARG A 1 70 ? -8.113 -12.467 11.769 1.00 95.00 70 ARG A CA 1
ATOM 519 C C . ARG A 1 70 ? -8.594 -11.390 10.810 1.00 95.00 70 ARG A C 1
ATOM 521 O O . ARG A 1 70 ? -8.997 -10.316 11.249 1.00 95.00 70 ARG A O 1
ATOM 528 N N . VAL A 1 71 ? -8.583 -11.697 9.518 1.00 95.00 71 VAL A N 1
ATOM 529 C CA . VAL A 1 71 ? -9.036 -10.774 8.473 1.00 95.00 71 VAL A CA 1
ATOM 530 C C . VAL A 1 71 ? -10.552 -10.877 8.297 1.00 95.00 71 VAL A C 1
ATOM 532 O O . VAL A 1 71 ? -11.103 -11.973 8.184 1.00 95.00 71 VAL A O 1
ATOM 535 N N . LEU A 1 72 ? -11.235 -9.730 8.273 1.00 94.94 72 LEU A N 1
ATOM 536 C CA . LEU A 1 72 ? -12.661 -9.632 7.966 1.00 94.94 72 LEU A CA 1
ATOM 537 C C . LEU A 1 72 ? -12.846 -8.999 6.584 1.00 94.94 72 LEU A C 1
ATOM 539 O O . LEU A 1 72 ? -12.854 -7.779 6.442 1.00 94.94 72 LEU A O 1
ATOM 543 N N . PHE A 1 73 ? -13.007 -9.840 5.565 1.00 94.50 73 PHE A N 1
ATOM 544 C CA . PHE A 1 73 ? -13.286 -9.387 4.203 1.00 94.50 73 PHE A CA 1
ATOM 545 C C . PHE A 1 73 ? -14.716 -8.849 4.052 1.00 94.50 73 PHE A C 1
ATOM 547 O O . PHE A 1 73 ? -15.618 -9.201 4.815 1.00 94.50 73 PHE A O 1
ATOM 554 N N . HIS A 1 74 ? -14.927 -8.019 3.024 1.00 95.38 74 HIS A N 1
ATOM 555 C CA . HIS A 1 74 ? -16.226 -7.409 2.698 1.00 95.38 74 HIS A CA 1
ATOM 556 C C . HIS A 1 74 ? -16.859 -6.628 3.864 1.00 95.38 74 HIS A C 1
ATOM 558 O O . HIS A 1 74 ? -18.082 -6.630 4.038 1.00 95.38 74 HIS A O 1
ATOM 564 N N . ALA A 1 75 ? -16.016 -5.975 4.664 1.00 96.50 75 ALA A N 1
ATOM 565 C CA . ALA A 1 75 ? -16.412 -5.052 5.713 1.00 96.50 75 ALA A CA 1
ATOM 566 C C . ALA A 1 75 ? -15.965 -3.636 5.337 1.00 96.50 75 ALA A C 1
ATOM 568 O O . ALA A 1 75 ? -14.775 -3.383 5.175 1.00 96.50 75 ALA A O 1
ATOM 569 N N . TYR A 1 76 ? -16.924 -2.725 5.202 1.00 96.69 76 TYR A N 1
ATOM 570 C CA . TYR A 1 76 ? -16.669 -1.311 4.931 1.00 96.69 76 TYR A CA 1
ATOM 571 C C . TYR A 1 76 ? -16.834 -0.507 6.214 1.00 96.69 76 TYR A C 1
ATOM 573 O O . TYR A 1 76 ? -17.817 -0.692 6.929 1.00 96.69 76 TYR A O 1
ATOM 581 N N . PHE A 1 77 ? -15.891 0.378 6.518 1.00 97.56 77 PHE A N 1
ATOM 582 C CA . PHE A 1 77 ? -16.015 1.296 7.646 1.00 97.56 77 PHE A CA 1
ATOM 583 C C . PHE A 1 77 ? -17.240 2.212 7.472 1.00 97.56 77 PHE A C 1
ATOM 585 O O . PHE A 1 77 ? -17.499 2.701 6.376 1.00 97.56 77 PHE A O 1
ATOM 592 N N . ALA A 1 78 ? -18.007 2.418 8.545 1.00 97.50 78 ALA A N 1
ATOM 593 C CA . ALA A 1 78 ? -19.196 3.275 8.546 1.00 97.50 78 ALA A CA 1
ATOM 594 C C . ALA A 1 78 ? -19.128 4.367 9.627 1.00 97.50 78 ALA A C 1
ATOM 596 O O . ALA A 1 78 ? -19.471 5.528 9.377 1.00 97.50 78 ALA A O 1
ATOM 597 N N . ASP A 1 79 ? -18.701 4.000 10.839 1.00 98.19 79 ASP A N 1
ATOM 598 C CA . ASP A 1 79 ? -18.579 4.945 11.948 1.00 98.19 79 ASP A CA 1
ATOM 599 C C . ASP A 1 79 ? -17.611 4.465 13.037 1.00 98.19 79 ASP A C 1
ATOM 601 O O . ASP A 1 79 ? -17.173 3.313 13.038 1.00 98.19 79 ASP A O 1
ATOM 605 N N . VAL A 1 80 ? -17.316 5.337 13.997 1.00 98.12 80 VAL A N 1
ATOM 606 C CA . VAL A 1 80 ? -16.584 5.009 15.225 1.00 98.12 80 VAL A CA 1
ATOM 607 C C . VAL A 1 80 ? -17.520 4.891 16.424 1.00 98.12 80 VAL A C 1
ATOM 609 O O . VAL A 1 80 ? -18.564 5.531 16.497 1.00 98.12 80 VAL A O 1
ATOM 612 N N . LEU A 1 81 ? -17.120 4.080 17.401 1.00 98.19 81 LEU A N 1
ATOM 613 C CA . LEU A 1 81 ? -17.723 4.062 18.731 1.00 98.19 81 LEU A CA 1
ATOM 614 C C . LEU A 1 81 ? -16.827 4.864 19.671 1.00 98.19 81 LEU A C 1
ATOM 616 O O . LEU A 1 81 ? -15.653 4.529 19.838 1.00 98.19 81 LEU A O 1
ATOM 620 N N . MET A 1 82 ? -17.381 5.896 20.301 1.00 97.00 82 MET A N 1
ATOM 621 C CA . MET A 1 82 ? -16.655 6.773 21.221 1.00 97.00 82 MET A CA 1
ATOM 622 C C . MET A 1 82 ? -17.022 6.461 22.672 1.00 97.00 82 MET A C 1
ATOM 624 O O . MET A 1 82 ? -18.177 6.197 22.992 1.00 97.00 82 MET A O 1
ATOM 628 N N . ASP A 1 83 ? -16.023 6.495 23.544 1.00 95.94 83 ASP A N 1
ATOM 629 C CA . ASP A 1 83 ? -16.142 6.459 25.000 1.00 95.94 83 ASP A CA 1
ATOM 630 C C . ASP A 1 83 ? -15.420 7.699 25.545 1.00 95.94 83 ASP A C 1
ATOM 632 O O . ASP A 1 83 ? -14.189 7.731 25.660 1.00 95.94 83 ASP A O 1
ATOM 636 N N . GLY A 1 84 ? -16.177 8.783 25.733 1.00 94.50 84 GLY A N 1
ATOM 637 C CA . GLY A 1 84 ? -15.614 10.121 25.912 1.00 94.50 84 GLY A CA 1
ATOM 638 C C . GLY A 1 84 ? -14.731 10.512 24.721 1.00 94.50 84 GLY A C 1
ATOM 639 O O . GLY A 1 84 ? -15.182 10.517 23.579 1.00 94.50 84 GLY A O 1
ATOM 640 N N . ALA A 1 85 ? -13.456 10.808 24.987 1.00 92.56 85 ALA A N 1
ATOM 641 C CA . ALA A 1 85 ? -12.461 11.145 23.963 1.00 92.56 85 ALA A CA 1
ATOM 642 C C . ALA A 1 85 ? -11.745 9.919 23.355 1.00 92.56 85 ALA A C 1
ATOM 644 O O . ALA A 1 85 ? -10.873 10.073 22.500 1.00 92.56 85 ALA A O 1
ATOM 645 N N . ARG A 1 86 ? -12.064 8.695 23.798 1.00 94.81 86 ARG A N 1
ATOM 646 C CA . ARG A 1 86 ? -11.390 7.466 23.361 1.00 94.81 86 ARG A CA 1
ATOM 647 C C . ARG A 1 86 ? -12.226 6.723 22.326 1.00 94.81 86 ARG A C 1
ATOM 649 O O . ARG A 1 86 ? -13.386 6.407 22.576 1.00 94.81 86 ARG A O 1
ATOM 656 N N . VAL A 1 87 ? -11.609 6.324 21.215 1.00 97.31 87 VAL A N 1
ATOM 657 C CA . VAL A 1 87 ? -12.235 5.373 20.285 1.00 97.31 87 VAL A CA 1
ATOM 658 C C . VAL A 1 87 ? -12.257 3.984 20.935 1.00 97.31 87 VAL A C 1
ATOM 660 O O . VAL A 1 87 ? -11.213 3.420 21.268 1.00 97.31 87 VAL A O 1
ATOM 663 N N . SER A 1 88 ? -13.451 3.438 21.155 1.00 97.94 88 SER A N 1
ATOM 664 C CA . SER A 1 88 ? -13.678 2.142 21.811 1.00 97.94 88 SER A CA 1
ATOM 665 C C . SER A 1 88 ? -14.047 1.018 20.836 1.00 97.94 88 SER A C 1
ATOM 667 O O . SER A 1 88 ? -14.089 -0.157 21.216 1.00 97.94 88 SER A O 1
ATOM 669 N N . GLY A 1 89 ? -14.302 1.358 19.574 1.00 98.25 89 GLY A N 1
ATOM 670 C CA . GLY A 1 89 ? -14.653 0.412 18.525 1.00 98.25 89 GLY A CA 1
ATOM 671 C C . GLY A 1 89 ? -14.970 1.096 17.200 1.00 98.25 89 GLY A C 1
ATOM 672 O O . GLY A 1 89 ? -14.898 2.318 17.079 1.00 98.25 89 GLY A O 1
ATOM 673 N N . VAL A 1 90 ? -15.352 0.292 16.214 1.00 98.38 90 VAL A N 1
ATOM 674 C CA . VAL A 1 90 ? -15.823 0.748 14.901 1.00 98.38 90 VAL A CA 1
ATOM 675 C C . VAL A 1 90 ? -17.138 0.069 14.539 1.00 98.38 90 VAL A C 1
ATOM 677 O O . VAL A 1 90 ? -17.416 -1.054 14.965 1.00 98.38 90 VAL A O 1
ATOM 680 N N . ILE A 1 91 ? -17.939 0.745 13.726 1.00 98.44 91 ILE A N 1
ATOM 681 C CA . ILE A 1 91 ? -19.099 0.182 13.047 1.00 98.44 91 ILE A CA 1
ATOM 682 C C . ILE A 1 91 ? -18.686 -0.111 11.610 1.00 98.44 91 ILE A C 1
ATOM 684 O O . ILE A 1 91 ? -18.191 0.768 10.903 1.00 98.44 91 ILE A O 1
ATOM 688 N N . VAL A 1 92 ? -18.918 -1.347 11.176 1.00 98.31 92 VAL A N 1
ATOM 689 C CA . VAL A 1 92 ? -18.661 -1.786 9.805 1.00 98.31 92 VAL A CA 1
ATOM 690 C C . VAL A 1 92 ? -19.943 -2.260 9.130 1.00 98.31 92 VAL A C 1
ATOM 692 O O . VAL A 1 92 ? -20.768 -2.952 9.730 1.00 98.31 92 VAL A O 1
ATOM 695 N N . GLY A 1 93 ? -20.109 -1.905 7.861 1.00 98.19 93 GLY A N 1
ATOM 696 C CA . GLY A 1 93 ? -21.106 -2.472 6.966 1.00 98.19 93 GLY A CA 1
ATOM 697 C C . GLY A 1 93 ? -20.619 -3.791 6.385 1.00 98.19 93 GLY A C 1
ATOM 698 O O . GLY A 1 93 ? -19.544 -3.861 5.799 1.00 98.19 93 GLY A O 1
ATOM 699 N N . THR A 1 94 ? -21.424 -4.839 6.535 1.00 97.19 94 THR A N 1
ATOM 700 C CA . THR A 1 94 ? -21.174 -6.167 5.958 1.00 97.19 94 THR A CA 1
ATOM 701 C C . THR A 1 94 ? -22.386 -6.612 5.144 1.00 97.19 94 THR A C 1
ATOM 703 O O . THR A 1 94 ? -23.467 -6.032 5.266 1.00 97.19 94 THR A O 1
ATOM 706 N N . LYS A 1 95 ? -22.279 -7.721 4.401 1.00 96.50 95 LYS A N 1
ATOM 707 C CA . LYS A 1 95 ? -23.443 -8.345 3.737 1.00 96.50 95 LYS A CA 1
ATOM 708 C C . LYS A 1 95 ? -24.598 -8.665 4.706 1.00 96.50 95 LYS A C 1
ATOM 710 O O . LYS A 1 95 ? -25.744 -8.758 4.286 1.00 96.50 95 LYS A O 1
ATOM 715 N N . ARG A 1 96 ? -24.320 -8.827 6.007 1.00 95.31 96 ARG A N 1
ATOM 716 C CA . ARG A 1 96 ? -25.333 -9.090 7.048 1.00 95.31 96 ARG A CA 1
ATOM 717 C C . ARG A 1 96 ? -25.856 -7.815 7.730 1.00 95.31 96 ARG A C 1
ATOM 719 O O . ARG A 1 96 ? -26.505 -7.914 8.776 1.00 95.31 96 ARG A O 1
ATOM 726 N N . GLY A 1 97 ? -25.548 -6.641 7.183 1.00 97.12 97 GLY A N 1
ATOM 727 C CA . GLY A 1 97 ? -25.847 -5.333 7.760 1.00 97.12 97 GLY A CA 1
ATOM 728 C C . GLY A 1 97 ? -24.717 -4.792 8.638 1.00 97.12 97 GLY A C 1
ATOM 729 O O . GLY A 1 97 ? -23.589 -5.297 8.611 1.00 97.12 97 GLY A O 1
ATOM 730 N N . LEU A 1 98 ? -25.035 -3.759 9.421 1.00 98.19 98 LEU A N 1
ATOM 731 C CA . LEU A 1 98 ? -24.085 -3.083 10.306 1.00 98.19 98 LEU A CA 1
ATOM 732 C C . LEU A 1 98 ? -23.684 -3.972 11.486 1.00 98.19 98 LEU A C 1
ATOM 734 O O . LEU A 1 98 ? -24.512 -4.691 12.055 1.00 98.19 98 LEU A O 1
ATOM 738 N N . ARG A 1 99 ? -22.404 -3.938 11.853 1.00 97.81 99 ARG A N 1
ATOM 739 C CA . ARG A 1 99 ? -21.842 -4.658 13.000 1.00 97.81 99 ARG A CA 1
ATOM 740 C C . ARG A 1 99 ? -20.883 -3.759 13.766 1.00 97.81 99 ARG A C 1
ATOM 742 O O . ARG A 1 99 ? -20.067 -3.075 13.159 1.00 97.81 99 ARG A O 1
ATOM 749 N N . ALA A 1 100 ? -20.975 -3.801 15.090 1.00 97.88 100 ALA A N 1
ATOM 750 C CA . ALA A 1 100 ? -20.029 -3.159 15.991 1.00 97.88 100 ALA A CA 1
ATOM 751 C C . ALA A 1 100 ? -18.860 -4.108 16.292 1.00 97.88 100 ALA A C 1
ATOM 753 O O . ALA A 1 100 ? -19.073 -5.281 16.606 1.00 97.88 100 ALA A O 1
ATOM 754 N N . ILE A 1 101 ? -17.634 -3.595 16.214 1.00 97.44 101 ILE A N 1
ATOM 755 C CA . ILE A 1 101 ? -16.408 -4.289 16.613 1.00 97.44 101 ILE A CA 1
ATOM 756 C C . ILE A 1 101 ? -15.737 -3.442 17.691 1.00 97.44 101 ILE A C 1
ATOM 758 O O . ILE A 1 101 ? -15.266 -2.341 17.416 1.00 97.44 101 ILE A O 1
ATOM 762 N N . HIS A 1 102 ? -15.690 -3.958 18.918 1.00 98.12 102 HIS A N 1
ATOM 763 C CA . HIS A 1 102 ? -15.013 -3.300 20.035 1.00 98.12 102 HIS A CA 1
ATOM 764 C C . HIS A 1 102 ? -13.532 -3.666 20.073 1.00 98.12 102 HIS A C 1
ATOM 766 O O . HIS A 1 102 ? -13.160 -4.819 19.845 1.00 98.12 102 HIS A O 1
ATOM 772 N N . ALA A 1 103 ? -12.689 -2.692 20.407 1.00 96.88 103 ALA A N 1
ATOM 773 C CA . ALA A 1 103 ? -11.249 -2.877 20.494 1.00 96.88 103 ALA A CA 1
ATOM 774 C C . ALA A 1 103 ? -10.636 -1.969 21.566 1.00 96.88 103 ALA A C 1
ATOM 776 O O . ALA A 1 103 ? -11.134 -0.886 21.867 1.00 96.88 103 ALA A O 1
ATOM 777 N N . ARG A 1 104 ? -9.522 -2.419 22.153 1.00 96.19 104 ARG A N 1
ATOM 778 C CA . ARG A 1 104 ? -8.738 -1.604 23.099 1.00 96.19 104 ARG A CA 1
ATOM 779 C C . ARG A 1 104 ? -7.876 -0.568 22.383 1.00 96.19 104 ARG A C 1
ATOM 781 O O . ARG A 1 104 ? -7.616 0.489 22.941 1.00 96.19 104 ARG A O 1
ATOM 788 N N . VAL A 1 105 ? -7.423 -0.910 21.179 1.00 95.88 105 VAL A N 1
ATOM 789 C CA . VAL A 1 105 ? -6.563 -0.099 20.317 1.00 95.88 105 VAL A CA 1
ATOM 790 C C . VAL A 1 105 ? -7.066 -0.261 18.890 1.00 95.88 105 VAL A C 1
ATOM 792 O O . VAL A 1 105 ? -7.385 -1.376 18.478 1.00 95.88 105 VAL A O 1
ATOM 795 N N . ILE A 1 106 ? -7.133 0.845 18.155 1.00 96.19 106 ILE A N 1
ATOM 796 C CA . ILE A 1 106 ? -7.498 0.875 16.739 1.00 96.19 106 ILE A CA 1
ATOM 797 C C . ILE A 1 106 ? -6.357 1.545 15.983 1.00 96.19 106 ILE A C 1
ATOM 799 O O . ILE A 1 106 ? -5.889 2.610 16.379 1.00 96.19 106 ILE A O 1
ATOM 803 N N . VAL A 1 107 ? -5.907 0.897 14.911 1.00 96.00 107 VAL A N 1
ATOM 804 C CA . VAL A 1 107 ? -4.900 1.426 13.990 1.00 96.00 107 VAL A CA 1
ATOM 805 C C . VAL A 1 107 ? -5.611 1.746 12.682 1.00 96.00 107 VAL A C 1
ATOM 807 O O . VAL A 1 107 ? -6.171 0.848 12.054 1.00 96.00 107 VAL A O 1
ATOM 810 N N . ASP A 1 108 ? -5.615 3.019 12.289 1.00 95.75 108 ASP A N 1
ATOM 811 C CA . ASP A 1 108 ? -6.176 3.450 11.009 1.00 95.75 108 ASP A CA 1
ATOM 812 C C . ASP A 1 108 ? -5.143 3.249 9.895 1.00 95.75 108 ASP A C 1
ATOM 814 O O . ASP A 1 108 ? -4.161 3.982 9.793 1.00 95.75 108 ASP A O 1
ATOM 818 N N . ALA A 1 109 ? -5.371 2.224 9.077 1.00 93.94 109 ALA A N 1
ATOM 819 C CA . ALA A 1 109 ? -4.568 1.903 7.902 1.00 93.94 109 ALA A CA 1
ATOM 820 C C . ALA A 1 109 ? -5.355 2.108 6.591 1.00 93.94 109 ALA A C 1
ATOM 822 O O . ALA A 1 109 ? -5.040 1.478 5.586 1.00 93.94 109 ALA A O 1
ATOM 823 N N . SER A 1 110 ? -6.386 2.966 6.596 1.00 92.50 110 SER A N 1
ATOM 824 C CA . SER A 1 110 ? -7.214 3.253 5.409 1.00 92.50 110 SER A CA 1
ATOM 825 C C . SER A 1 110 ? -6.454 3.988 4.299 1.00 92.50 110 SER A C 1
ATOM 827 O O . SER A 1 110 ? -6.819 3.892 3.134 1.00 92.50 110 SER A O 1
ATOM 829 N N . GLY A 1 111 ? -5.401 4.734 4.650 1.00 87.50 111 GLY A N 1
ATOM 830 C CA . GLY A 1 111 ? -4.696 5.641 3.737 1.00 87.50 111 GLY A CA 1
ATOM 831 C C . GLY A 1 111 ? -5.385 7.001 3.560 1.00 87.50 111 GLY A C 1
ATOM 832 O O . GLY A 1 111 ? -4.689 7.975 3.280 1.00 87.50 111 GLY A O 1
ATOM 833 N N . ASP A 1 112 ? -6.696 7.066 3.813 1.00 88.56 112 ASP A N 1
ATOM 834 C CA . ASP A 1 112 ? -7.544 8.264 3.734 1.00 88.56 112 ASP A CA 1
ATOM 835 C C . ASP A 1 112 ? -7.951 8.823 5.108 1.00 88.56 112 ASP A C 1
ATOM 837 O O . ASP A 1 112 ? -8.749 9.753 5.191 1.00 88.56 112 ASP A O 1
ATOM 841 N N . ALA A 1 113 ? -7.391 8.279 6.193 1.00 93.38 113 ALA A N 1
ATOM 842 C CA . ALA A 1 113 ? -7.659 8.689 7.573 1.00 93.38 113 ALA A CA 1
ATOM 843 C C . ALA A 1 113 ? -9.147 8.614 7.972 1.00 93.38 113 ALA A C 1
ATOM 845 O O . ALA A 1 113 ? -9.621 9.447 8.748 1.00 93.38 113 ALA A O 1
ATOM 846 N N . ASP A 1 114 ? -9.887 7.631 7.452 1.00 94.12 114 ASP A N 1
ATOM 847 C CA . ASP A 1 114 ? -11.334 7.503 7.652 1.00 94.12 114 ASP A CA 1
ATOM 848 C C . ASP A 1 114 ? -11.728 7.422 9.133 1.00 94.12 114 ASP A C 1
ATOM 850 O O . ASP A 1 114 ? -12.634 8.128 9.585 1.00 94.12 114 ASP A O 1
ATOM 854 N N . VAL A 1 115 ? -11.036 6.585 9.913 1.00 96.44 115 VAL A N 1
ATOM 855 C CA . VAL A 1 115 ? -11.332 6.386 11.339 1.00 96.44 115 VAL A CA 1
ATOM 856 C C . VAL A 1 115 ? -10.935 7.627 12.126 1.00 96.44 115 VAL A C 1
ATOM 858 O O . VAL A 1 115 ? -11.704 8.101 12.962 1.00 96.44 115 VAL A O 1
ATOM 861 N N . VAL A 1 116 ? -9.748 8.169 11.845 1.00 95.75 116 VAL A N 1
ATOM 862 C CA . VAL A 1 116 ? -9.215 9.369 12.510 1.00 95.75 116 VAL A CA 1
ATOM 863 C C . VAL A 1 116 ? -10.143 10.560 12.293 1.00 95.75 116 VAL A C 1
ATOM 865 O O . VAL A 1 116 ? -10.544 11.218 13.254 1.00 95.75 116 VAL A O 1
ATOM 868 N N . ALA A 1 117 ? -10.543 10.796 11.045 1.00 94.25 117 ALA A N 1
ATOM 869 C CA . ALA A 1 117 ? -11.450 11.871 10.690 1.00 94.25 117 ALA A CA 1
ATOM 870 C C . ALA A 1 117 ? -12.818 11.708 11.354 1.00 94.25 117 ALA A C 1
ATOM 872 O O . ALA A 1 117 ? -13.374 12.679 11.869 1.00 94.25 117 ALA A O 1
ATOM 873 N N . ARG A 1 118 ? -13.357 10.484 11.379 1.00 96.25 118 ARG A N 1
ATOM 874 C CA . ARG A 1 118 ? -14.653 10.209 12.008 1.00 96.25 118 ARG A CA 1
ATOM 875 C C . ARG A 1 118 ? -14.621 10.365 13.526 1.00 96.25 118 ARG A C 1
ATOM 877 O O . ARG A 1 118 ? -15.610 10.800 14.104 1.00 96.25 118 ARG A O 1
ATOM 884 N N . ALA A 1 119 ? -13.486 10.067 14.154 1.00 96.19 119 ALA A N 1
ATOM 885 C CA . ALA A 1 119 ? -13.252 10.293 15.578 1.00 96.19 119 ALA A CA 1
ATOM 886 C C . ALA A 1 119 ? -13.053 11.774 15.946 1.00 96.19 119 ALA A C 1
ATOM 888 O O . ALA A 1 119 ? -12.928 12.090 17.127 1.00 96.19 119 ALA A O 1
ATOM 889 N N . GLY A 1 120 ? -13.003 12.682 14.962 1.00 94.19 120 GLY A N 1
ATOM 890 C CA . GLY A 1 120 ? -12.726 14.101 15.187 1.00 94.19 120 GLY A CA 1
ATOM 891 C C . GLY A 1 120 ? -11.272 14.387 15.574 1.00 94.19 120 GLY A C 1
ATOM 892 O O . GLY A 1 120 ? -10.973 15.471 16.073 1.00 94.19 120 GLY A O 1
ATOM 893 N N . ALA A 1 121 ? -10.366 13.428 15.367 1.00 93.69 121 ALA A N 1
ATOM 894 C CA . ALA A 1 121 ? -8.946 13.622 15.615 1.00 93.69 121 ALA A CA 1
ATOM 895 C C . ALA A 1 121 ? -8.302 14.456 14.486 1.00 93.69 121 ALA A C 1
ATOM 897 O O . ALA A 1 121 ? -8.814 14.468 13.365 1.00 93.69 121 ALA A O 1
ATOM 898 N N . PRO A 1 122 ? -7.181 15.156 14.745 1.00 91.62 122 PRO A N 1
ATOM 899 C CA . PRO A 1 122 ? -6.523 15.976 13.731 1.00 91.62 122 PRO A CA 1
ATOM 900 C C . PRO A 1 122 ? -6.028 15.160 12.528 1.00 91.62 122 PRO A C 1
ATOM 902 O O . PRO A 1 122 ? -5.348 14.144 12.679 1.00 91.62 122 PRO A O 1
ATOM 905 N N . PHE A 1 123 ? -6.313 15.654 11.325 1.00 89.56 123 PHE A N 1
ATOM 906 C CA . PHE A 1 123 ? -5.806 15.132 10.057 1.00 89.56 123 PHE A CA 1
ATOM 907 C C . PHE A 1 123 ? -5.600 16.286 9.066 1.00 89.56 123 PHE A C 1
ATOM 909 O O . PHE A 1 123 ? -6.092 17.397 9.269 1.00 89.56 123 PHE A O 1
ATOM 916 N N . GLU A 1 124 ? -4.875 16.018 7.987 1.00 87.50 124 GLU A N 1
ATOM 917 C CA . GLU A 1 124 ? -4.654 16.945 6.883 1.00 87.50 124 GLU A CA 1
ATOM 918 C C . GLU A 1 124 ? -5.500 16.539 5.676 1.00 87.50 124 GLU A C 1
ATOM 920 O O . GLU A 1 124 ? -5.428 15.403 5.203 1.00 87.50 124 GLU A O 1
ATOM 925 N N . ASP A 1 125 ? -6.286 17.477 5.155 1.00 83.44 125 ASP A N 1
ATOM 926 C CA . ASP A 1 125 ? -6.982 17.306 3.882 1.00 83.44 125 ASP A CA 1
ATOM 927 C C . ASP A 1 125 ? -5.986 17.386 2.714 1.00 83.44 125 ASP A C 1
ATOM 929 O O . ASP A 1 125 ? -5.187 18.328 2.610 1.00 83.44 125 ASP A O 1
ATOM 933 N N . ALA A 1 126 ? -6.059 16.434 1.781 1.00 82.25 126 ALA A N 1
ATOM 934 C CA . ALA A 1 126 ? -5.271 16.507 0.559 1.00 82.25 126 ALA A CA 1
ATOM 935 C C . ALA A 1 126 ? -5.664 17.744 -0.256 1.00 82.25 126 ALA A C 1
ATOM 937 O O . ALA A 1 126 ? -6.843 18.016 -0.483 1.00 82.25 126 ALA A O 1
ATOM 938 N N . GLY A 1 127 ? -4.665 18.484 -0.736 1.00 81.12 127 GLY A N 1
ATOM 939 C CA . GLY A 1 127 ? -4.893 19.697 -1.521 1.00 81.12 127 GLY A CA 1
ATOM 940 C C . GLY A 1 127 ? -4.847 20.998 -0.716 1.00 81.12 127 GLY A C 1
ATOM 941 O O . GLY A 1 127 ? -4.703 22.054 -1.322 1.00 81.12 127 GLY A O 1
ATOM 942 N N . VAL A 1 128 ? -4.953 20.952 0.621 1.00 83.62 128 VAL A N 1
ATOM 943 C CA . VAL A 1 128 ? -4.999 22.174 1.453 1.00 83.62 128 VAL A CA 1
ATOM 944 C C . VAL A 1 128 ? -3.606 22.748 1.703 1.00 83.62 128 VAL A C 1
ATOM 946 O O . VAL A 1 128 ? -3.391 23.943 1.527 1.00 83.62 128 VAL A O 1
ATOM 949 N N . LEU A 1 129 ? -2.646 21.905 2.087 1.00 80.75 129 LEU A N 1
ATOM 950 C CA . LEU A 1 129 ? -1.267 22.326 2.381 1.00 80.75 129 LEU A CA 1
ATOM 951 C C . LEU A 1 129 ? -0.319 22.198 1.177 1.00 80.75 129 LEU A C 1
ATOM 953 O O . LEU A 1 129 ? 0.864 22.513 1.272 1.00 80.75 129 LEU A O 1
ATOM 957 N N . GLY A 1 130 ? -0.818 21.720 0.039 1.00 81.00 130 GLY A N 1
ATOM 958 C CA . GLY A 1 130 ? -0.025 21.489 -1.161 1.00 81.00 130 GLY A CA 1
ATOM 959 C C . GLY A 1 130 ? -0.815 20.746 -2.226 1.00 81.00 130 GLY A C 1
ATOM 960 O O . GLY A 1 130 ? -1.980 20.410 -2.034 1.00 81.00 130 GLY A O 1
ATOM 961 N N . ILE A 1 131 ? -0.179 20.472 -3.362 1.00 77.06 131 ILE A N 1
ATOM 962 C CA . ILE A 1 131 ? -0.829 19.788 -4.483 1.00 77.06 131 ILE A CA 1
ATOM 963 C C . ILE A 1 131 ? -1.155 18.349 -4.068 1.00 77.06 131 ILE A C 1
ATOM 965 O O . ILE A 1 131 ? -0.262 17.573 -3.725 1.00 77.06 131 ILE A O 1
ATOM 969 N N . ALA A 1 132 ? -2.439 17.988 -4.118 1.00 81.62 132 ALA A N 1
ATOM 970 C CA . ALA A 1 132 ? -2.862 16.607 -3.934 1.00 81.62 132 ALA A CA 1
ATOM 971 C C . ALA A 1 132 ? -2.184 15.719 -4.986 1.00 81.62 132 ALA A C 1
ATOM 973 O O . ALA A 1 132 ? -2.141 16.065 -6.169 1.00 81.62 132 ALA A O 1
ATOM 974 N N . GLN A 1 133 ? -1.652 14.570 -4.563 1.00 73.88 133 GLN A N 1
ATOM 975 C CA . GLN A 1 133 ? -1.007 13.642 -5.486 1.00 73.88 133 GLN A CA 1
ATOM 976 C C . GLN A 1 133 ? -2.007 13.218 -6.567 1.00 73.88 133 GLN A C 1
ATOM 978 O O . GLN A 1 133 ? -3.068 12.669 -6.269 1.00 73.88 133 GLN A O 1
ATOM 983 N N . SER A 1 134 ? -1.668 13.478 -7.828 1.00 70.25 134 SER A N 1
ATOM 984 C CA . SER A 1 134 ? -2.524 13.115 -8.949 1.00 70.25 134 SER A CA 1
ATOM 985 C C . SER A 1 134 ? -2.550 11.601 -9.152 1.00 70.25 134 SER A C 1
ATOM 987 O O . SER A 1 134 ? -1.547 10.897 -8.988 1.00 70.25 134 SER A O 1
ATOM 989 N N . LEU A 1 135 ? -3.717 11.088 -9.539 1.00 72.00 135 LEU A N 1
ATOM 990 C CA . LEU A 1 135 ? -3.853 9.696 -9.942 1.00 72.00 135 LEU A CA 1
ATOM 991 C C . LEU A 1 135 ? -3.125 9.482 -11.273 1.00 72.00 135 LEU A C 1
ATOM 993 O O . LEU A 1 135 ? -3.283 10.249 -12.223 1.00 72.00 135 LEU A O 1
ATOM 997 N N . THR A 1 136 ? -2.321 8.423 -11.338 1.00 72.69 136 THR A N 1
ATOM 998 C CA . THR A 1 136 ? -1.678 7.985 -12.578 1.00 72.69 136 THR A CA 1
ATOM 999 C C . THR A 1 136 ? -2.385 6.739 -13.084 1.00 72.69 136 THR A C 1
ATOM 1001 O O . THR A 1 136 ? -2.368 5.706 -12.418 1.00 72.69 136 THR A O 1
ATOM 1004 N N . THR A 1 137 ? -2.964 6.816 -14.278 1.00 77.38 137 THR A N 1
ATOM 1005 C CA . THR A 1 137 ? -3.504 5.643 -14.966 1.00 77.38 137 THR A CA 1
ATOM 1006 C C . THR A 1 137 ? -2.382 4.948 -15.725 1.00 77.38 137 THR A C 1
ATOM 1008 O O . THR A 1 137 ? -1.814 5.507 -16.661 1.00 77.38 137 THR A O 1
ATOM 1011 N N . THR A 1 138 ? -2.063 3.722 -15.326 1.00 82.44 138 THR A N 1
ATOM 1012 C CA . THR A 1 138 ? -1.128 2.851 -16.047 1.00 82.44 138 THR A CA 1
ATOM 1013 C C . THR A 1 138 ? -1.861 1.643 -16.604 1.00 82.44 138 THR A C 1
ATOM 1015 O O . THR A 1 138 ? -2.815 1.176 -15.986 1.00 82.44 138 THR A O 1
ATOM 1018 N N . PHE A 1 139 ? -1.386 1.088 -17.715 1.00 86.75 139 PHE A N 1
ATOM 1019 C CA . PHE A 1 139 ? -1.912 -0.160 -18.272 1.00 86.75 139 PHE A CA 1
ATOM 1020 C C . PHE A 1 139 ? -0.785 -1.117 -18.661 1.00 86.75 139 PHE A C 1
ATOM 1022 O O . PHE A 1 139 ? 0.348 -0.698 -18.916 1.00 86.75 139 PHE A O 1
ATOM 1029 N N . LYS A 1 140 ? -1.105 -2.413 -18.687 1.00 90.25 140 LYS A N 1
ATOM 1030 C CA . LYS A 1 140 ? -0.204 -3.477 -19.139 1.00 90.25 140 LYS A CA 1
ATOM 1031 C C . LYS A 1 140 ? -0.398 -3.701 -20.637 1.00 90.25 140 LYS A C 1
ATOM 1033 O O . LYS A 1 140 ? -1.530 -3.818 -21.099 1.00 90.25 140 LYS A O 1
ATOM 1038 N N . VAL A 1 141 ? 0.704 -3.792 -21.371 1.00 92.50 141 VAL A N 1
ATOM 1039 C CA . VAL A 1 141 ? 0.740 -4.282 -22.751 1.00 92.50 141 VAL A CA 1
ATOM 1040 C C . VAL A 1 141 ? 1.399 -5.651 -22.723 1.00 92.50 141 VAL A C 1
ATOM 1042 O O . VAL A 1 141 ? 2.476 -5.805 -22.148 1.00 92.50 141 VAL A O 1
ATOM 1045 N N . ILE A 1 142 ? 0.728 -6.634 -23.311 1.00 94.75 142 ILE A N 1
ATOM 1046 C CA . ILE A 1 142 ? 1.190 -8.021 -23.404 1.00 94.75 142 ILE A CA 1
ATOM 1047 C C . ILE A 1 142 ? 1.664 -8.326 -24.827 1.00 94.75 142 ILE A C 1
ATOM 1049 O O . ILE A 1 142 ? 1.350 -7.579 -25.754 1.00 94.75 142 ILE A O 1
ATOM 1053 N N . ASN A 1 143 ? 2.377 -9.442 -24.999 1.00 96.06 143 ASN A N 1
ATOM 1054 C CA . ASN A 1 143 ? 2.948 -9.865 -26.282 1.00 96.06 143 ASN A CA 1
ATOM 1055 C C . ASN A 1 143 ? 3.928 -8.831 -26.876 1.00 96.06 143 ASN A C 1
ATOM 1057 O O . ASN A 1 143 ? 3.937 -8.562 -28.076 1.00 96.06 143 ASN A O 1
ATOM 1061 N N . VAL A 1 144 ? 4.731 -8.213 -26.009 1.00 95.81 144 VAL A N 1
ATOM 1062 C CA . VAL A 1 144 ? 5.734 -7.217 -26.390 1.00 95.81 144 VAL A CA 1
ATOM 1063 C C . VAL A 1 144 ? 7.080 -7.893 -26.637 1.00 95.81 144 VAL A C 1
ATOM 1065 O O . VAL A 1 144 ? 7.568 -8.642 -25.794 1.00 95.81 144 VAL A O 1
ATOM 1068 N N . ASP A 1 145 ? 7.729 -7.559 -27.752 1.00 95.44 145 ASP A N 1
ATOM 1069 C CA . ASP A 1 145 ? 9.165 -7.788 -27.941 1.00 95.44 145 ASP A CA 1
ATOM 1070 C C . ASP A 1 145 ? 9.939 -6.829 -27.019 1.00 95.44 145 ASP A C 1
ATOM 1072 O O . ASP A 1 145 ? 10.200 -5.669 -27.355 1.00 95.44 145 ASP A O 1
ATOM 1076 N N . VAL A 1 146 ? 10.214 -7.294 -25.796 1.00 92.94 146 VAL A N 1
ATOM 1077 C CA . VAL A 1 146 ? 10.815 -6.482 -24.728 1.00 92.94 146 VAL A CA 1
ATOM 1078 C C . VAL A 1 146 ? 12.213 -5.969 -25.100 1.00 92.94 146 VAL A C 1
ATOM 1080 O O . VAL A 1 146 ? 12.456 -4.777 -24.874 1.00 92.94 146 VAL A O 1
ATOM 1083 N N . PRO A 1 147 ? 13.128 -6.776 -25.683 1.00 93.19 147 PRO A N 1
ATOM 1084 C CA . PRO A 1 147 ? 14.419 -6.275 -26.155 1.00 93.19 147 PRO A CA 1
ATOM 1085 C C . PRO A 1 147 ? 14.279 -5.127 -27.157 1.00 93.19 147 PRO A C 1
ATOM 1087 O O . PRO A 1 147 ? 14.876 -4.065 -26.964 1.00 93.19 147 PRO A O 1
ATOM 1090 N N . ARG A 1 148 ? 13.432 -5.290 -28.181 1.00 93.50 148 ARG A N 1
ATOM 1091 C CA . ARG A 1 148 ? 13.203 -4.247 -29.188 1.00 93.50 148 ARG A CA 1
ATOM 1092 C C . ARG A 1 148 ? 12.570 -2.993 -28.590 1.00 93.50 148 ARG A C 1
ATOM 1094 O O . ARG A 1 148 ? 12.975 -1.884 -28.933 1.00 93.50 148 ARG A O 1
ATOM 1101 N N . ALA A 1 149 ? 11.591 -3.150 -27.701 1.00 91.44 149 ALA A N 1
ATOM 1102 C CA . ALA A 1 149 ? 10.916 -2.030 -27.050 1.00 91.44 149 ALA A CA 1
ATOM 1103 C C . ALA A 1 149 ? 11.849 -1.253 -26.107 1.00 91.44 149 ALA A C 1
ATOM 1105 O O . ALA A 1 149 ? 11.788 -0.027 -26.056 1.00 91.44 149 ALA A O 1
ATOM 1106 N N . THR A 1 150 ? 12.735 -1.947 -25.389 1.00 89.12 150 THR A N 1
ATOM 1107 C CA . THR A 1 150 ? 13.693 -1.325 -24.458 1.00 89.12 150 THR A CA 1
ATOM 1108 C C . THR A 1 150 ? 14.813 -0.593 -25.197 1.00 89.12 150 THR A C 1
ATOM 1110 O O . THR A 1 150 ? 15.281 0.442 -24.728 1.00 89.12 150 THR A O 1
ATOM 1113 N N . ALA A 1 151 ? 15.214 -1.090 -26.371 1.00 91.75 151 ALA A N 1
ATOM 1114 C CA . ALA A 1 151 ? 16.182 -0.425 -27.240 1.00 91.75 151 ALA A CA 1
ATOM 1115 C C . ALA A 1 151 ? 15.630 0.852 -27.903 1.00 91.75 151 ALA A C 1
ATOM 1117 O O . ALA A 1 151 ? 16.404 1.666 -28.405 1.00 91.75 151 ALA A O 1
ATOM 1118 N N . PHE A 1 152 ? 14.306 1.044 -27.915 1.00 89.88 152 PHE A N 1
ATOM 1119 C CA . PHE A 1 152 ? 13.682 2.192 -28.558 1.00 89.88 152 PHE A CA 1
ATOM 1120 C C . PHE A 1 152 ? 13.885 3.481 -27.731 1.00 89.88 152 PHE A C 1
ATOM 1122 O O . PHE A 1 152 ? 13.456 3.543 -26.572 1.00 89.88 152 PHE A O 1
ATOM 1129 N N . PRO A 1 153 ? 14.505 4.542 -28.285 1.00 89.00 153 PRO A N 1
ATOM 1130 C CA . PRO A 1 153 ? 14.837 5.731 -27.507 1.00 89.00 153 PRO A CA 1
ATOM 1131 C C . PRO A 1 153 ? 13.604 6.463 -26.968 1.00 89.00 153 PRO A C 1
ATOM 1133 O O . PRO A 1 153 ? 12.681 6.815 -27.702 1.00 89.00 153 PRO A O 1
ATOM 1136 N N . LYS A 1 154 ? 13.623 6.800 -25.671 1.00 84.88 154 LYS A N 1
ATOM 1137 C CA . LYS A 1 154 ? 12.510 7.497 -24.999 1.00 84.88 154 LYS A CA 1
ATOM 1138 C C . LYS A 1 154 ? 12.129 8.821 -25.678 1.00 84.88 154 LYS A C 1
ATOM 1140 O O . LYS A 1 154 ? 10.950 9.143 -25.774 1.00 84.88 154 LYS A O 1
ATOM 1145 N N . LYS A 1 155 ? 13.117 9.579 -26.167 1.00 87.81 155 LYS A N 1
ATOM 1146 C CA . LYS A 1 155 ? 12.874 10.840 -26.888 1.00 87.81 155 LYS A CA 1
ATOM 1147 C C . LYS A 1 155 ? 12.119 10.606 -28.197 1.00 87.81 155 LYS A C 1
ATOM 1149 O O . LYS A 1 155 ? 11.184 11.338 -28.492 1.00 87.81 155 LYS A O 1
ATOM 1154 N N . GLU A 1 156 ? 12.475 9.564 -28.943 1.00 88.44 156 GLU A N 1
ATOM 1155 C CA . GLU A 1 156 ? 11.771 9.202 -30.177 1.00 88.44 156 GLU A CA 1
ATOM 1156 C C . GLU A 1 156 ? 10.349 8.710 -29.897 1.00 88.44 156 GLU A C 1
ATOM 1158 O O . GLU A 1 156 ? 9.429 9.024 -30.652 1.00 88.44 156 GLU A O 1
ATOM 1163 N N . LEU A 1 157 ? 10.141 8.002 -28.781 1.00 86.12 157 LEU A N 1
ATOM 1164 C CA . LEU A 1 157 ? 8.803 7.618 -28.327 1.00 86.12 157 LEU A CA 1
ATOM 1165 C C . LEU A 1 157 ? 7.927 8.845 -28.102 1.00 86.12 157 LEU A C 1
ATOM 1167 O O . LEU A 1 157 ? 6.802 8.882 -28.588 1.00 86.12 157 LEU A O 1
ATOM 1171 N N . TRP A 1 158 ? 8.447 9.863 -27.422 1.00 87.62 158 TRP A N 1
ATOM 1172 C CA . TRP A 1 158 ? 7.711 11.104 -27.194 1.00 87.62 158 TRP A CA 1
ATOM 1173 C C . TRP A 1 158 ? 7.415 11.861 -28.484 1.00 87.62 158 TRP A C 1
ATOM 1175 O O . TRP A 1 158 ? 6.300 12.342 -28.648 1.00 87.62 158 TRP A O 1
ATOM 1185 N N . VAL A 1 159 ? 8.356 11.903 -29.432 1.00 87.62 159 VAL A N 1
ATOM 1186 C CA . VAL A 1 159 ? 8.104 12.492 -30.758 1.00 87.62 159 VAL A CA 1
ATOM 1187 C C . VAL A 1 159 ? 6.941 11.780 -31.451 1.00 87.62 159 VAL A C 1
ATOM 1189 O O . VAL A 1 159 ? 6.031 12.446 -31.936 1.00 87.62 159 VAL A O 1
ATOM 1192 N N . ARG A 1 160 ? 6.912 10.440 -31.434 1.00 84.75 160 ARG A N 1
ATOM 1193 C CA . ARG A 1 160 ? 5.797 9.659 -32.001 1.00 84.75 160 ARG A CA 1
ATOM 1194 C C . ARG A 1 160 ? 4.479 9.861 -31.255 1.00 84.75 160 ARG A C 1
ATOM 1196 O O . ARG A 1 160 ? 3.429 9.901 -31.884 1.00 84.75 160 ARG A O 1
ATOM 1203 N N . MET A 1 161 ? 4.517 9.989 -29.929 1.00 82.62 161 MET A N 1
ATOM 1204 C CA . MET A 1 161 ? 3.326 10.300 -29.130 1.00 82.62 161 MET A CA 1
ATOM 1205 C C . MET A 1 161 ? 2.783 11.696 -29.455 1.00 82.62 161 MET A C 1
ATOM 1207 O O . MET A 1 161 ? 1.572 11.882 -29.534 1.00 82.62 161 MET A O 1
ATOM 1211 N N . ALA A 1 162 ? 3.668 12.674 -29.653 1.00 81.19 162 ALA A N 1
ATOM 1212 C CA . ALA A 1 162 ? 3.294 14.044 -29.975 1.00 81.19 162 ALA A CA 1
ATOM 1213 C C . ALA A 1 162 ? 2.747 14.187 -31.402 1.00 81.19 162 ALA A C 1
ATOM 1215 O O . ALA A 1 162 ? 1.854 15.005 -31.618 1.00 81.19 162 ALA A O 1
ATOM 1216 N N . SER A 1 163 ? 3.253 13.390 -32.350 1.00 81.00 163 SER A N 1
ATOM 1217 C CA . SER A 1 163 ? 2.803 13.383 -33.746 1.00 81.00 163 SER A CA 1
ATOM 1218 C C . SER A 1 163 ? 1.601 12.474 -34.020 1.00 81.00 163 SER A C 1
ATOM 1220 O O . SER A 1 163 ? 1.087 12.479 -35.139 1.00 81.00 163 SER A O 1
ATOM 1222 N N . ALA A 1 164 ? 1.135 11.707 -33.028 1.00 76.50 164 ALA A N 1
ATOM 1223 C CA . ALA A 1 164 ? -0.062 10.887 -33.156 1.00 76.50 164 ALA A CA 1
ATOM 1224 C C . ALA A 1 164 ? -1.285 11.778 -33.439 1.00 76.50 164 ALA A C 1
ATOM 1226 O O . ALA A 1 164 ? -1.664 12.621 -32.625 1.00 76.50 164 ALA A O 1
ATOM 1227 N N . SER A 1 165 ? -1.892 11.590 -34.608 1.00 68.06 165 SER A N 1
ATOM 1228 C CA . SER A 1 165 ? -3.084 12.306 -35.062 1.00 68.06 165 SER A CA 1
ATOM 1229 C C . SER A 1 165 ? -4.342 11.440 -34.911 1.00 68.06 165 SER A C 1
ATOM 1231 O O . SER A 1 165 ? -4.266 10.239 -34.656 1.00 68.06 165 SER A O 1
ATOM 1233 N N . GLY A 1 166 ? -5.522 12.057 -35.021 1.00 75.00 166 GLY A N 1
ATOM 1234 C CA . GLY A 1 166 ? -6.814 11.367 -34.897 1.00 75.00 166 GLY A CA 1
ATOM 1235 C C . GLY A 1 166 ? -7.374 11.275 -33.473 1.00 75.00 166 GLY A C 1
ATOM 1236 O O . GLY A 1 166 ? -8.506 10.834 -33.307 1.00 75.00 166 GLY A O 1
ATOM 1237 N N . TYR A 1 167 ? -6.631 11.740 -32.460 1.00 68.00 167 TYR A N 1
ATOM 1238 C CA . TYR A 1 167 ? -7.070 11.767 -31.062 1.00 68.00 167 TYR A CA 1
ATOM 1239 C C . TYR A 1 167 ? -6.577 13.035 -30.343 1.00 68.00 167 TYR A C 1
ATOM 1241 O O . TYR A 1 167 ? -5.409 13.406 -30.464 1.00 68.00 167 TYR A O 1
ATOM 1249 N N . ASP A 1 168 ? -7.440 13.682 -29.554 1.00 70.81 168 ASP A N 1
ATOM 1250 C CA . ASP A 1 168 ? -7.059 14.812 -28.692 1.00 70.81 168 ASP A CA 1
ATOM 1251 C C . ASP A 1 168 ? -6.420 14.302 -27.388 1.00 70.81 168 ASP A C 1
ATOM 1253 O O . ASP A 1 168 ? -7.083 14.064 -26.377 1.00 70.81 168 ASP A O 1
ATOM 1257 N N . LEU A 1 169 ? -5.111 14.036 -27.443 1.00 70.31 169 LEU A N 1
ATOM 1258 C CA . LEU A 1 169 ? -4.340 13.470 -26.333 1.00 70.31 169 LEU A CA 1
ATOM 1259 C C . LEU A 1 169 ? -3.642 14.591 -25.523 1.00 70.31 169 LEU A C 1
ATOM 1261 O O . LEU A 1 169 ? -2.631 15.121 -26.001 1.00 70.31 169 LEU A O 1
ATOM 1265 N N . PRO A 1 170 ? -4.093 14.932 -24.292 1.00 68.25 170 PRO A N 1
ATOM 1266 C CA . PRO A 1 170 ? -3.457 15.949 -23.439 1.00 68.25 170 PRO A CA 1
ATOM 1267 C C . PRO A 1 170 ? -2.047 15.585 -22.952 1.00 68.25 170 PRO A C 1
ATOM 1269 O O . PRO A 1 170 ? -1.260 16.464 -22.611 1.00 68.25 170 PRO A O 1
ATOM 1272 N N . ARG A 1 171 ? -1.702 14.293 -22.909 1.00 74.31 171 ARG A N 1
ATOM 1273 C CA . ARG A 1 171 ? -0.382 13.814 -22.486 1.00 74.31 171 ARG A CA 1
ATOM 1274 C C . ARG A 1 171 ? 0.524 13.657 -23.711 1.00 74.31 171 ARG A C 1
ATOM 1276 O O . ARG A 1 171 ? 0.236 12.840 -24.578 1.00 74.31 171 ARG A O 1
ATOM 1283 N N . LYS A 1 172 ? 1.624 14.416 -23.759 1.00 73.31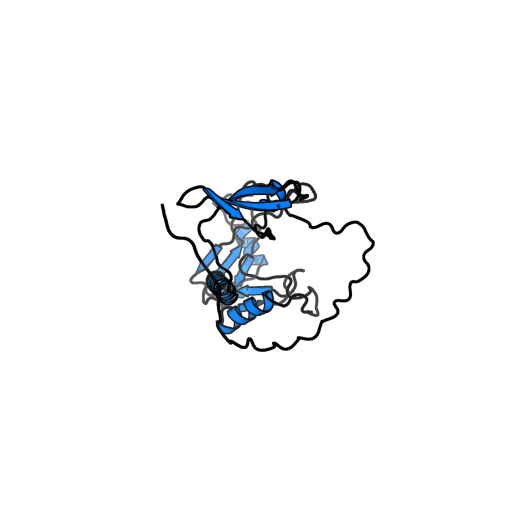 172 LYS A N 1
ATOM 1284 C CA . LYS A 1 172 ? 2.628 14.367 -24.845 1.00 73.31 172 LYS A CA 1
ATOM 1285 C C . LYS A 1 172 ? 3.894 13.582 -24.485 1.00 73.31 172 LYS A C 1
ATOM 1287 O O . LYS A 1 172 ? 4.697 13.271 -25.354 1.00 73.31 172 LYS A O 1
ATOM 1292 N N . GLU A 1 173 ? 4.029 13.205 -23.215 1.00 79.81 173 GLU A N 1
ATOM 1293 C CA . GLU A 1 173 ? 5.148 12.422 -22.691 1.00 79.81 173 GLU A CA 1
ATOM 1294 C C . GLU A 1 173 ? 4.656 11.230 -21.872 1.00 79.81 173 GLU A C 1
ATOM 1296 O O . GLU A 1 173 ? 3.645 11.301 -21.169 1.00 79.81 173 GLU A O 1
ATOM 1301 N N . GLY A 1 174 ? 5.414 10.140 -21.904 1.00 81.19 174 GLY A N 1
ATOM 1302 C CA . GLY A 1 174 ? 5.089 8.933 -21.157 1.00 81.19 174 GLY A CA 1
ATOM 1303 C C . GLY A 1 174 ? 6.292 8.051 -20.870 1.00 81.19 174 GLY A C 1
ATOM 1304 O O . GLY A 1 174 ? 7.452 8.424 -21.088 1.00 81.19 174 GLY A O 1
ATOM 1305 N N . SER A 1 175 ? 6.016 6.859 -20.363 1.00 83.06 175 SER A N 1
ATOM 1306 C CA . SER A 1 175 ? 7.043 5.855 -20.114 1.00 83.06 175 SER A CA 1
ATOM 1307 C C . SER A 1 175 ? 6.534 4.443 -20.367 1.00 83.06 175 SER A C 1
ATOM 1309 O O . SER A 1 175 ? 5.369 4.131 -20.121 1.00 83.06 175 SER A O 1
ATOM 1311 N N . ALA A 1 176 ? 7.436 3.600 -20.864 1.00 87.56 176 ALA A N 1
ATOM 1312 C CA . ALA A 1 176 ? 7.294 2.153 -20.910 1.00 87.56 176 ALA A CA 1
ATOM 1313 C C . ALA A 1 176 ? 8.316 1.566 -19.947 1.00 87.56 176 ALA A C 1
ATOM 1315 O O . ALA A 1 176 ? 9.440 2.063 -19.845 1.00 87.56 176 ALA A O 1
ATOM 1316 N N . HIS A 1 177 ? 7.937 0.513 -19.251 1.00 87.69 177 HIS A N 1
ATOM 1317 C CA . HIS A 1 177 ? 8.789 -0.094 -18.254 1.00 87.69 177 HIS A CA 1
ATOM 1318 C C . HIS A 1 177 ? 8.638 -1.607 -18.302 1.00 87.69 177 HIS A C 1
ATOM 1320 O O . HIS A 1 177 ? 7.529 -2.130 -18.429 1.00 87.69 177 HIS A O 1
ATOM 1326 N N . ILE A 1 178 ? 9.772 -2.287 -18.183 1.00 90.81 178 ILE A N 1
ATOM 1327 C CA . ILE A 1 178 ? 9.820 -3.737 -18.038 1.00 90.81 178 ILE A CA 1
ATOM 1328 C C . ILE A 1 178 ? 9.153 -4.169 -16.732 1.00 90.81 178 ILE A C 1
ATOM 1330 O O . ILE A 1 178 ? 9.176 -3.436 -15.741 1.00 90.81 178 ILE A O 1
ATOM 1334 N N . THR A 1 179 ? 8.592 -5.371 -16.750 1.00 92.44 179 THR A N 1
ATOM 1335 C CA . THR A 1 179 ? 8.041 -6.046 -15.574 1.00 92.44 179 THR A CA 1
ATOM 1336 C C . THR A 1 179 ? 8.773 -7.376 -15.367 1.00 92.44 179 THR A C 1
ATOM 1338 O O . THR A 1 179 ? 9.503 -7.802 -16.266 1.00 92.44 179 THR A O 1
ATOM 1341 N N . PRO A 1 180 ? 8.587 -8.060 -14.226 1.00 93.25 180 PRO A N 1
ATOM 1342 C CA . PRO A 1 180 ? 9.098 -9.420 -14.045 1.00 93.25 180 PRO A CA 1
ATOM 1343 C C . PRO A 1 180 ? 8.448 -10.453 -14.985 1.00 93.25 180 PRO A C 1
ATOM 1345 O O . PRO A 1 180 ? 8.937 -11.572 -15.100 1.00 93.25 180 PRO A O 1
ATOM 1348 N N . LEU A 1 181 ? 7.346 -10.101 -15.658 1.00 92.44 181 LEU A N 1
ATOM 1349 C CA . LEU A 1 181 ? 6.607 -10.998 -16.541 1.00 92.44 181 LEU A CA 1
ATOM 1350 C C . LEU A 1 181 ? 7.136 -10.925 -17.979 1.00 92.44 181 LEU A C 1
ATOM 1352 O O . LEU A 1 181 ? 7.256 -9.848 -18.572 1.00 92.44 181 LEU A O 1
ATOM 1356 N N . HIS A 1 182 ? 7.403 -12.092 -18.568 1.00 92.31 182 HIS A N 1
ATOM 1357 C CA . HIS A 1 182 ? 7.893 -12.198 -19.940 1.00 92.31 182 HIS A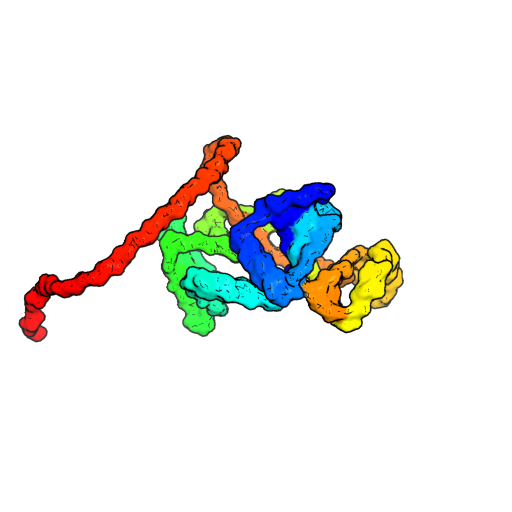 CA 1
ATOM 1358 C C . HIS A 1 182 ? 6.891 -11.616 -20.947 1.00 92.31 182 HIS A C 1
ATOM 1360 O O . HIS A 1 182 ? 5.704 -11.939 -20.923 1.00 92.31 182 HIS A O 1
ATOM 1366 N N . GLY A 1 183 ? 7.376 -10.772 -21.860 1.00 94.44 183 GLY A N 1
ATOM 1367 C CA . GLY A 1 183 ? 6.544 -10.162 -22.899 1.00 94.44 183 GLY A CA 1
ATOM 1368 C C . GLY A 1 183 ? 5.531 -9.134 -22.385 1.00 94.44 183 GLY A C 1
ATOM 1369 O O . GLY A 1 183 ? 4.632 -8.756 -23.137 1.00 94.44 183 GLY A O 1
ATOM 1370 N N . VAL A 1 184 ? 5.646 -8.688 -21.127 1.00 94.06 184 VAL A N 1
ATOM 1371 C CA . VAL A 1 184 ? 4.733 -7.714 -20.520 1.00 94.06 184 VAL A CA 1
ATOM 1372 C C . VAL A 1 184 ? 5.482 -6.448 -20.123 1.00 94.06 184 VAL A C 1
ATOM 1374 O O . VAL A 1 184 ? 6.465 -6.480 -19.379 1.00 94.06 184 VAL A O 1
ATOM 1377 N N . MET A 1 185 ? 4.965 -5.308 -20.575 1.00 92.12 185 MET A N 1
ATOM 1378 C CA . MET A 1 185 ? 5.428 -3.987 -20.158 1.00 92.12 185 MET A CA 1
ATOM 1379 C C . MET A 1 185 ? 4.280 -3.191 -19.546 1.00 92.12 185 MET A C 1
ATOM 1381 O O . MET A 1 185 ? 3.147 -3.237 -20.023 1.00 92.12 185 MET A O 1
ATOM 1385 N N . VAL A 1 186 ? 4.578 -2.421 -18.503 1.00 89.75 186 VAL A N 1
ATOM 1386 C CA . VAL A 1 186 ? 3.640 -1.446 -17.940 1.00 89.75 186 VAL A CA 1
ATOM 1387 C C . VAL A 1 186 ? 3.957 -0.083 -18.517 1.00 89.75 186 VAL A C 1
ATOM 1389 O O . VAL A 1 186 ? 5.111 0.349 -18.588 1.00 89.75 186 VAL A O 1
ATOM 1392 N N . THR A 1 187 ? 2.906 0.603 -18.940 1.00 85.62 187 THR A N 1
ATOM 1393 C CA . THR A 1 187 ? 3.016 1.881 -19.619 1.00 85.62 187 THR A CA 1
ATOM 1394 C C . THR A 1 187 ? 2.213 2.947 -18.894 1.00 85.62 187 THR A C 1
ATOM 1396 O O . THR A 1 187 ? 1.122 2.709 -18.371 1.00 85.62 187 THR A O 1
ATOM 1399 N N . ASN A 1 188 ? 2.787 4.142 -18.855 1.00 81.25 188 ASN A N 1
ATOM 1400 C CA . ASN A 1 188 ? 2.124 5.370 -18.459 1.00 81.25 188 ASN A CA 1
ATOM 1401 C C . ASN A 1 188 ? 2.117 6.292 -19.678 1.00 81.25 188 ASN A C 1
ATOM 1403 O O . ASN A 1 188 ? 2.980 7.159 -19.821 1.00 81.25 188 ASN A O 1
ATOM 1407 N N . MET A 1 189 ? 1.215 6.010 -20.615 1.00 72.69 189 MET A N 1
ATOM 1408 C CA . MET A 1 189 ? 1.132 6.712 -21.901 1.00 72.69 189 MET A CA 1
ATOM 1409 C C . MET A 1 189 ? -0.282 7.202 -22.219 1.00 72.69 189 MET A C 1
ATOM 1411 O O . MET A 1 189 ? -0.468 7.912 -23.202 1.00 72.69 189 MET A O 1
ATOM 1415 N N . THR A 1 190 ? -1.278 6.866 -21.396 1.00 59.59 190 THR A N 1
ATOM 1416 C CA . THR A 1 190 ? -2.667 7.257 -21.639 1.00 59.59 190 THR A CA 1
ATOM 1417 C C . THR A 1 190 ? -2.925 8.687 -21.158 1.00 59.59 190 THR A C 1
ATOM 1419 O O . THR A 1 190 ? -2.508 9.069 -20.056 1.00 59.59 190 THR A O 1
ATOM 1422 N N . PRO A 1 191 ? -3.650 9.497 -21.941 1.00 47.03 191 PRO A N 1
ATOM 1423 C CA . PRO A 1 191 ? -4.195 10.747 -21.457 1.00 47.03 191 PRO A CA 1
ATOM 1424 C C . PRO A 1 191 ? -5.411 10.459 -20.580 1.00 47.03 191 PRO A C 1
ATOM 1426 O O . PRO A 1 191 ? -6.436 9.987 -21.060 1.00 47.03 191 PRO A O 1
ATOM 1429 N N . GLY A 1 192 ? -5.313 10.766 -19.294 1.00 44.62 192 GLY A N 1
ATOM 1430 C CA . GLY A 1 192 ? -6.490 10.983 -18.462 1.00 44.62 192 GLY A CA 1
ATOM 1431 C C . GLY A 1 192 ? -6.687 12.483 -18.292 1.00 44.62 192 GLY A C 1
ATOM 1432 O O . GLY A 1 192 ? -5.737 13.178 -17.928 1.00 44.62 192 GLY A O 1
ATOM 1433 N N . ARG A 1 193 ? -7.907 12.995 -18.501 1.00 40.34 193 ARG A N 1
ATOM 1434 C CA . ARG A 1 193 ? -8.329 14.171 -17.725 1.00 40.34 193 ARG A CA 1
ATOM 1435 C C . ARG A 1 193 ? -8.285 13.725 -16.269 1.00 40.34 193 ARG A C 1
ATOM 1437 O O . ARG A 1 193 ? -8.788 12.645 -15.974 1.00 40.34 193 ARG A O 1
ATOM 1444 N N . GLY A 1 194 ? -7.637 14.496 -15.397 1.00 40.84 194 GLY A N 1
ATOM 1445 C CA . GLY A 1 194 ? -7.606 14.183 -13.972 1.00 40.84 194 GLY A CA 1
ATOM 1446 C C . GLY A 1 194 ? -9.031 13.925 -13.501 1.00 40.84 194 GLY A C 1
ATOM 1447 O O . GLY A 1 194 ? -9.872 14.820 -13.559 1.00 40.84 194 GLY A O 1
ATOM 1448 N N . CYS A 1 195 ? -9.325 12.685 -13.119 1.00 36.47 195 CYS A N 1
ATOM 1449 C CA . CYS A 1 195 ? -10.570 12.360 -12.449 1.00 36.47 195 CYS A CA 1
ATOM 1450 C C . CYS A 1 195 ? -10.569 13.224 -11.189 1.00 36.47 195 CYS A C 1
ATOM 1452 O O . CYS A 1 195 ? -9.589 13.167 -10.442 1.00 36.47 195 CYS A O 1
ATOM 1454 N N . GLY A 1 196 ? -11.598 14.054 -10.989 1.00 37.56 196 GLY A N 1
ATOM 1455 C CA . GLY A 1 196 ? -11.713 14.880 -9.789 1.00 37.56 196 GLY A CA 1
ATOM 1456 C C . GLY A 1 196 ? -11.409 14.022 -8.567 1.00 37.56 196 GLY A C 1
ATOM 1457 O O . GLY A 1 196 ? -12.077 13.009 -8.340 1.00 37.56 196 GLY A O 1
ATOM 1458 N N . CYS A 1 197 ? -10.336 14.363 -7.853 1.00 38.50 197 CYS A N 1
ATOM 1459 C CA . CYS A 1 197 ? -9.934 13.619 -6.677 1.00 38.50 197 CYS A CA 1
ATOM 1460 C C . CYS A 1 197 ? -11.099 13.660 -5.686 1.00 38.50 197 CYS A C 1
ATOM 1462 O O . CYS A 1 197 ? -11.538 14.729 -5.259 1.00 38.50 197 CYS A O 1
ATOM 1464 N N . HIS A 1 198 ? -11.629 12.491 -5.328 1.00 39.06 198 HIS A N 1
ATOM 1465 C CA . HIS A 1 198 ? -12.320 12.398 -4.052 1.00 39.06 198 HIS A CA 1
ATOM 1466 C C . HIS A 1 198 ? -11.275 12.711 -2.979 1.00 39.06 198 HIS A C 1
ATOM 1468 O O . HIS A 1 198 ? -10.131 12.266 -3.081 1.00 39.06 198 HIS A O 1
ATOM 1474 N N . ARG A 1 199 ? -11.643 13.586 -2.041 1.00 43.53 199 ARG A N 1
ATOM 1475 C CA . ARG A 1 199 ? -10.748 14.148 -1.023 1.00 43.53 199 ARG A CA 1
ATOM 1476 C C . ARG A 1 199 ? -10.081 13.014 -0.243 1.00 43.53 199 ARG A C 1
ATOM 1478 O O . ARG A 1 199 ? -10.743 12.400 0.586 1.00 43.53 199 ARG A O 1
ATOM 1485 N N . SER A 1 200 ? -8.803 12.755 -0.498 1.00 46.44 200 SER A N 1
ATOM 1486 C CA . SER A 1 200 ? -7.990 11.904 0.369 1.00 46.44 200 SER A CA 1
ATOM 1487 C C . SER A 1 200 ? -7.548 12.705 1.589 1.00 46.44 200 SER A C 1
ATOM 1489 O O . SER A 1 200 ? -7.420 13.931 1.522 1.00 46.44 200 SER A O 1
ATOM 1491 N N . ARG A 1 201 ? -7.351 12.050 2.731 1.00 51.72 201 ARG A N 1
ATOM 1492 C CA . ARG A 1 201 ? -6.909 12.714 3.968 1.00 51.72 201 ARG A CA 1
ATOM 1493 C C . ARG A 1 201 ? -5.738 11.948 4.569 1.00 51.72 201 ARG A C 1
ATOM 1495 O O . ARG A 1 201 ? -5.638 10.739 4.409 1.00 51.72 201 ARG A O 1
ATOM 1502 N N . ARG A 1 202 ? -4.819 12.632 5.249 1.00 49.38 202 ARG A N 1
ATOM 1503 C CA . ARG A 1 202 ? -3.685 12.001 5.945 1.00 49.38 202 ARG A CA 1
ATOM 1504 C C . ARG A 1 202 ? -3.756 12.282 7.433 1.00 49.38 202 ARG A C 1
ATOM 1506 O O . ARG A 1 202 ? -3.815 13.433 7.847 1.00 49.38 202 ARG A O 1
ATOM 1513 N N . ALA A 1 203 ? -3.709 11.235 8.244 1.00 37.94 203 ALA A N 1
ATOM 1514 C CA . ALA A 1 203 ? -3.623 11.368 9.691 1.00 37.94 203 ALA A CA 1
ATOM 1515 C C . ALA A 1 203 ? -2.176 11.622 10.129 1.00 37.94 203 ALA A C 1
ATOM 1517 O O . ALA A 1 203 ? -1.246 11.024 9.585 1.00 37.94 203 ALA A O 1
ATOM 1518 N N . PHE A 1 204 ? -1.994 12.444 11.164 1.00 41.41 204 PHE A N 1
ATOM 1519 C CA . PHE A 1 204 ? -0.719 12.572 11.863 1.00 41.41 204 PHE A CA 1
ATOM 1520 C C . PHE A 1 204 ? -0.939 12.357 13.359 1.00 41.41 204 PHE A C 1
ATOM 1522 O O . PHE A 1 204 ? -1.808 12.983 13.961 1.00 41.41 204 PHE A O 1
ATOM 1529 N N . LEU A 1 205 ? -0.117 11.513 13.981 1.00 32.62 205 LEU A N 1
ATOM 1530 C CA . LEU A 1 205 ? 0.021 11.510 15.434 1.00 32.62 205 LEU A CA 1
ATOM 1531 C C . LEU A 1 205 ? 1.015 12.619 15.781 1.00 32.62 205 LEU A C 1
ATOM 1533 O O . LEU A 1 205 ? 2.226 12.424 15.688 1.00 32.62 205 LEU A O 1
ATOM 1537 N N . ARG A 1 206 ? 0.521 13.816 16.119 1.00 33.12 206 ARG A N 1
ATOM 1538 C CA . ARG A 1 206 ? 1.387 14.832 16.730 1.00 33.12 206 ARG A CA 1
ATOM 1539 C C . ARG A 1 206 ? 1.787 14.319 18.111 1.00 33.12 206 ARG A C 1
ATOM 1541 O O . ARG A 1 206 ? 0.937 14.183 18.982 1.00 33.12 206 ARG A O 1
ATOM 1548 N N . GLY A 1 207 ? 3.071 14.019 18.291 1.00 31.14 207 GLY A N 1
ATOM 1549 C CA . GLY A 1 207 ? 3.665 14.020 19.623 1.00 31.14 207 GLY A CA 1
ATOM 1550 C C . GLY A 1 207 ? 3.639 15.453 20.143 1.00 31.14 207 GLY A C 1
ATOM 1551 O O . GLY A 1 207 ? 3.971 16.376 19.394 1.00 31.14 207 GLY A O 1
ATOM 1552 N N . ASP A 1 208 ? 3.185 15.636 21.379 1.00 32.66 208 ASP A N 1
ATOM 1553 C CA . ASP A 1 208 ? 3.131 16.945 22.020 1.00 32.66 208 ASP A CA 1
ATOM 1554 C C . ASP A 1 208 ? 4.490 17.653 21.940 1.00 32.66 208 ASP A C 1
ATOM 1556 O O . ASP A 1 208 ? 5.551 17.038 22.065 1.00 32.66 208 ASP A O 1
ATOM 1560 N N . GLY A 1 209 ? 4.432 18.956 21.662 1.00 36.47 209 GLY A N 1
ATOM 1561 C CA . GLY A 1 209 ? 5.573 19.797 21.325 1.00 36.47 209 GLY A CA 1
ATOM 1562 C C . GLY A 1 209 ? 6.768 19.639 22.268 1.00 36.47 209 GLY A C 1
ATOM 1563 O O . GLY A 1 209 ? 6.713 19.987 23.442 1.00 36.47 209 GLY A O 1
ATOM 1564 N N . GLY A 1 210 ? 7.878 19.193 21.691 1.00 27.69 210 GLY A N 1
ATOM 1565 C CA . GLY A 1 210 ? 9.218 19.222 22.258 1.00 27.69 210 GLY A CA 1
ATOM 1566 C C . GLY A 1 210 ? 10.217 19.080 21.113 1.00 27.69 210 GLY A C 1
ATOM 1567 O O . GLY A 1 210 ? 9.995 18.312 20.180 1.00 27.69 210 GLY A O 1
ATOM 1568 N N . THR A 1 211 ? 11.278 19.880 21.130 1.00 26.27 211 THR A N 1
ATOM 1569 C CA . THR A 1 211 ? 12.360 19.898 20.134 1.00 26.27 211 THR A CA 1
ATOM 1570 C C . THR A 1 211 ? 12.876 18.490 19.783 1.00 26.27 211 THR A C 1
ATOM 1572 O O . THR A 1 211 ? 12.945 17.626 20.661 1.00 26.27 211 THR A O 1
ATOM 1575 N N . PRO A 1 212 ? 13.282 18.233 18.520 1.00 27.97 212 PRO A N 1
ATOM 1576 C CA . PRO A 1 212 ? 13.710 16.909 18.087 1.00 27.97 212 PRO A CA 1
ATOM 1577 C C . PRO A 1 212 ? 15.063 16.575 18.721 1.00 27.97 212 PRO A C 1
ATOM 1579 O O . PRO A 1 212 ? 16.122 16.936 18.212 1.00 27.97 212 PRO A O 1
ATOM 1582 N N . THR A 1 213 ? 15.038 15.879 19.852 1.00 25.45 213 THR A N 1
ATOM 1583 C CA . THR A 1 213 ? 16.209 15.180 20.376 1.00 25.45 213 THR A CA 1
ATOM 1584 C C . THR A 1 213 ? 16.201 13.768 19.807 1.00 25.45 213 THR A C 1
ATOM 1586 O O . THR A 1 213 ? 15.204 13.053 19.872 1.00 25.45 213 THR A O 1
ATOM 1589 N N . SER A 1 214 ? 17.312 13.384 19.175 1.00 27.03 214 SER A N 1
ATOM 1590 C CA . SER A 1 214 ? 17.490 12.083 18.534 1.00 27.03 214 SER A CA 1
ATOM 1591 C C . SER A 1 214 ? 17.150 10.951 19.506 1.00 27.03 214 SER A C 1
ATOM 1593 O O . SER A 1 214 ? 17.918 10.666 20.429 1.00 27.03 214 SER A O 1
ATOM 1595 N N . THR A 1 215 ? 16.023 10.275 19.306 1.00 25.44 215 THR A N 1
ATOM 1596 C CA . THR A 1 215 ? 15.721 9.063 20.062 1.00 25.44 215 THR A CA 1
ATOM 1597 C C . THR A 1 215 ? 16.579 7.939 19.490 1.00 25.44 215 THR A C 1
ATOM 1599 O O . THR A 1 215 ? 16.277 7.365 18.445 1.00 25.44 215 THR A O 1
ATOM 1602 N N . ARG A 1 216 ? 17.704 7.652 20.155 1.00 22.41 216 ARG A N 1
ATOM 1603 C CA . ARG A 1 216 ? 18.472 6.424 19.931 1.00 22.41 216 ARG A CA 1
ATOM 1604 C C . ARG A 1 216 ? 17.547 5.243 20.218 1.00 22.41 216 ARG A C 1
ATOM 1606 O O . ARG A 1 216 ? 17.130 5.046 21.356 1.00 22.41 216 ARG A O 1
ATOM 1613 N N . VAL A 1 217 ? 17.242 4.458 19.190 1.00 25.09 217 VAL A N 1
ATOM 1614 C CA . VAL A 1 217 ? 16.604 3.149 19.347 1.00 25.09 217 VAL A CA 1
ATOM 1615 C C . VAL A 1 217 ? 17.622 2.234 20.025 1.00 25.09 217 VAL A C 1
ATOM 1617 O O . VAL A 1 217 ? 18.531 1.710 19.387 1.00 25.09 217 VAL A O 1
ATOM 1620 N N . HIS A 1 218 ? 17.507 2.076 21.342 1.00 23.62 218 HIS A N 1
ATOM 1621 C CA . HIS A 1 218 ? 18.191 1.004 22.050 1.00 23.62 218 HIS A CA 1
ATOM 1622 C C . HIS A 1 218 ? 17.452 -0.304 21.758 1.00 23.62 218 HIS A C 1
ATOM 1624 O O . HIS A 1 218 ? 16.323 -0.505 22.200 1.00 23.62 218 HIS A O 1
ATOM 1630 N N . ALA A 1 219 ? 18.094 -1.187 20.991 1.00 25.17 219 ALA A N 1
ATOM 1631 C CA . ALA A 1 219 ? 17.651 -2.562 20.815 1.00 25.17 219 ALA A CA 1
ATOM 1632 C C . ALA A 1 219 ? 17.643 -3.268 22.181 1.00 25.17 219 ALA A C 1
ATOM 1634 O O . ALA A 1 219 ? 18.689 -3.441 22.808 1.00 25.17 219 ALA A O 1
ATOM 1635 N N . LEU A 1 220 ? 16.459 -3.651 22.659 1.00 26.41 220 LEU A N 1
ATOM 1636 C CA . LEU A 1 220 ? 16.319 -4.520 23.824 1.00 26.41 220 LEU A CA 1
ATOM 1637 C C . LEU A 1 220 ? 16.626 -5.969 23.404 1.00 26.41 220 LEU A C 1
ATOM 1639 O O . LEU A 1 220 ? 16.074 -6.433 22.404 1.00 26.41 220 LEU A O 1
ATOM 1643 N N . PRO A 1 221 ? 17.477 -6.706 24.141 1.00 23.89 221 PRO A N 1
ATOM 1644 C CA . PRO A 1 221 ? 17.775 -8.095 23.824 1.00 23.89 221 PRO A CA 1
ATOM 1645 C C . PRO A 1 221 ? 16.570 -8.999 24.112 1.00 23.89 221 PRO A C 1
ATOM 1647 O O . PRO A 1 221 ? 15.842 -8.817 25.093 1.00 23.89 221 PRO A O 1
ATOM 1650 N N . ALA A 1 222 ? 16.388 -9.997 23.244 1.00 28.55 222 ALA A N 1
ATOM 1651 C CA . ALA A 1 222 ? 15.347 -11.012 23.326 1.00 28.55 222 ALA A CA 1
ATOM 1652 C C . ALA A 1 222 ? 15.355 -11.716 24.694 1.00 28.55 222 ALA A C 1
ATOM 1654 O O . ALA A 1 222 ? 16.345 -12.341 25.080 1.00 28.55 222 ALA A O 1
ATOM 1655 N N . ARG A 1 223 ? 14.241 -11.638 25.430 1.00 26.09 223 ARG A N 1
ATOM 1656 C CA . ARG A 1 223 ? 14.035 -12.451 26.634 1.00 26.09 223 ARG A CA 1
ATOM 1657 C C . ARG A 1 223 ? 13.466 -13.812 26.251 1.00 26.09 223 ARG A C 1
ATOM 1659 O O . ARG A 1 223 ? 12.504 -13.919 25.496 1.00 26.09 223 ARG A O 1
ATOM 1666 N N . SER A 1 224 ? 14.097 -14.839 26.801 1.00 29.42 224 SER A N 1
ATOM 1667 C CA . SER A 1 224 ? 13.754 -16.248 26.690 1.00 29.42 224 SER A CA 1
ATOM 1668 C C . SER A 1 224 ? 12.402 -16.568 27.339 1.00 29.42 224 SER A C 1
ATOM 1670 O O . SER A 1 224 ? 12.036 -16.047 28.391 1.00 29.42 224 SER A O 1
ATOM 1672 N N . ASN A 1 225 ? 11.664 -17.455 26.676 1.00 30.16 225 ASN A N 1
ATOM 1673 C CA . ASN A 1 225 ? 10.331 -17.936 27.022 1.00 30.16 225 ASN A CA 1
ATOM 1674 C C . ASN A 1 225 ? 10.372 -18.946 28.196 1.00 30.16 225 ASN A C 1
ATOM 1676 O O . ASN A 1 225 ? 11.006 -19.997 28.048 1.00 30.16 225 ASN A O 1
ATOM 1680 N N . PRO A 1 226 ? 9.690 -18.718 29.338 1.00 30.42 226 PRO A N 1
ATOM 1681 C CA . PRO A 1 226 ? 9.504 -19.745 30.348 1.00 30.42 226 PRO A CA 1
ATOM 1682 C C . PRO A 1 226 ? 8.184 -20.503 30.134 1.00 30.42 226 PRO A C 1
ATOM 1684 O O . PRO A 1 226 ? 7.085 -19.992 30.328 1.00 30.42 226 PRO A O 1
ATOM 1687 N N . ARG A 1 227 ? 8.360 -21.772 29.759 1.00 27.94 227 ARG A N 1
ATOM 1688 C CA . ARG A 1 227 ? 7.435 -22.918 29.789 1.00 27.94 227 ARG A CA 1
ATOM 1689 C C . ARG A 1 227 ? 6.173 -22.742 30.655 1.00 27.94 227 ARG A C 1
ATOM 1691 O O . ARG A 1 227 ? 6.248 -22.681 31.881 1.00 27.94 227 ARG A O 1
ATOM 1698 N N . VAL A 1 228 ? 5.012 -22.867 30.013 1.00 31.33 228 VAL A N 1
ATOM 1699 C CA . VAL A 1 228 ? 3.728 -23.177 30.659 1.00 31.33 228 VAL A CA 1
ATOM 1700 C C . VAL A 1 228 ? 3.784 -24.609 31.204 1.00 31.33 228 VAL A C 1
ATOM 1702 O O . VAL A 1 228 ? 3.883 -25.571 30.444 1.00 31.33 228 VAL A O 1
ATOM 1705 N N . ARG A 1 229 ? 3.738 -24.763 32.533 1.00 28.19 229 ARG A N 1
ATOM 1706 C CA . ARG A 1 229 ? 3.480 -26.046 33.205 1.00 28.19 229 ARG A CA 1
ATOM 1707 C C . ARG A 1 229 ? 1.983 -26.175 33.478 1.00 28.19 229 ARG A C 1
ATOM 1709 O O . ARG A 1 229 ? 1.416 -25.400 34.237 1.00 28.19 229 ARG A O 1
ATOM 1716 N N . THR A 1 230 ? 1.373 -27.205 32.912 1.00 34.94 230 THR A N 1
ATOM 1717 C CA . THR A 1 230 ? 0.067 -27.736 33.313 1.00 34.94 230 THR A CA 1
ATOM 1718 C C . THR A 1 230 ? 0.159 -28.430 34.675 1.00 34.94 230 THR A C 1
ATOM 1720 O O . THR A 1 230 ? 1.023 -29.289 34.855 1.00 34.94 230 THR A O 1
ATOM 1723 N N . ARG A 1 231 ? -0.766 -28.145 35.600 1.00 29.39 231 ARG A N 1
ATOM 1724 C CA . ARG A 1 231 ? -1.227 -29.081 36.647 1.00 29.39 231 ARG A CA 1
ATOM 1725 C C . ARG A 1 231 ? -2.615 -28.659 37.133 1.00 29.39 231 ARG A C 1
ATOM 1727 O O . ARG A 1 231 ? -2.836 -27.492 37.431 1.00 29.39 231 ARG A O 1
ATOM 1734 N N . GLY A 1 232 ? -3.544 -29.612 37.136 1.00 26.88 232 GLY A N 1
ATOM 1735 C CA . GLY A 1 232 ? -4.963 -29.390 37.380 1.00 26.88 232 GLY A CA 1
ATOM 1736 C C . GLY A 1 232 ? -5.432 -29.540 38.831 1.00 26.88 232 GLY A C 1
ATOM 1737 O O . GLY A 1 232 ? -4.731 -30.065 39.691 1.00 26.88 232 GLY A O 1
ATOM 1738 N N . THR A 1 233 ? -6.690 -29.116 38.992 1.00 30.78 233 THR A N 1
ATOM 1739 C CA . THR A 1 233 ? -7.766 -29.590 39.888 1.00 30.78 233 THR A CA 1
ATOM 1740 C C . THR A 1 233 ? -7.565 -29.597 41.408 1.00 30.78 233 THR A C 1
ATOM 1742 O O . THR A 1 233 ? -6.810 -30.411 41.932 1.00 30.78 233 THR A O 1
ATOM 1745 N N . ARG A 1 234 ? -8.419 -28.824 42.106 1.00 29.42 234 ARG A N 1
ATOM 1746 C CA . ARG A 1 234 ? -9.384 -29.263 43.151 1.00 29.42 234 ARG A CA 1
ATOM 1747 C C . ARG A 1 234 ? -10.273 -28.073 43.572 1.00 29.42 234 ARG A C 1
ATOM 1749 O O . ARG A 1 234 ? -9.737 -27.031 43.908 1.00 29.42 234 ARG A O 1
ATOM 1756 N N . GLY A 1 235 ? -11.600 -28.191 43.407 1.00 26.72 235 GLY A N 1
ATOM 1757 C CA . GLY A 1 235 ? -12.635 -28.113 44.463 1.00 26.72 235 GLY A CA 1
ATOM 1758 C C . GLY A 1 235 ? -12.811 -26.714 45.072 1.00 26.72 235 GLY A C 1
ATOM 1759 O O . GLY A 1 235 ? -11.884 -26.200 45.671 1.00 26.72 235 GLY A O 1
ATOM 1760 N N . ILE A 1 236 ? -13.963 -26.044 44.985 1.00 30.66 236 ILE A N 1
ATOM 1761 C CA . ILE A 1 236 ? -15.151 -26.266 45.832 1.00 30.66 236 ILE A CA 1
ATOM 1762 C C . ILE A 1 236 ? -16.316 -25.447 45.236 1.00 30.66 236 ILE A C 1
ATOM 1764 O O . ILE A 1 236 ? -16.191 -24.237 45.091 1.00 30.66 236 ILE A O 1
ATOM 1768 N N . LEU A 1 237 ? -17.459 -26.082 44.959 1.00 31.53 237 LEU A N 1
ATOM 1769 C CA . LEU A 1 237 ? -18.768 -25.421 44.849 1.00 31.53 237 LEU A CA 1
ATOM 1770 C C . LEU A 1 237 ? -19.809 -26.316 45.544 1.00 31.53 237 LEU A C 1
ATOM 1772 O O . LEU A 1 237 ? -20.297 -27.291 44.981 1.00 31.53 237 LEU A O 1
ATOM 1776 N N . ARG A 1 238 ? -20.107 -25.991 46.806 1.00 34.12 238 ARG A N 1
ATOM 1777 C CA . ARG A 1 238 ? -21.439 -26.168 47.413 1.00 34.12 238 ARG A CA 1
ATOM 1778 C C . ARG A 1 238 ? -22.218 -24.902 47.029 1.00 34.12 238 ARG A C 1
ATOM 1780 O O . ARG A 1 238 ? -21.618 -23.838 47.037 1.00 34.12 238 ARG A O 1
ATOM 1787 N N . GLY A 1 239 ? -23.494 -24.861 46.692 1.00 30.31 239 GLY A N 1
ATOM 1788 C CA . GLY A 1 239 ? -24.598 -25.806 46.688 1.00 30.31 239 GLY A CA 1
ATOM 1789 C C . GLY A 1 239 ? -25.858 -24.934 46.755 1.00 30.31 239 GLY A C 1
ATOM 1790 O O . GLY A 1 239 ? -25.862 -23.984 47.525 1.00 30.31 239 GLY A O 1
ATOM 1791 N N . HIS A 1 240 ? -26.876 -25.201 45.938 1.00 31.09 240 HIS A N 1
ATOM 1792 C CA . HIS A 1 240 ? -28.287 -24.982 46.284 1.00 31.09 240 HIS A CA 1
ATOM 1793 C C . HIS A 1 240 ? -29.180 -25.505 45.155 1.00 31.09 240 HIS A C 1
ATOM 1795 O O . HIS A 1 240 ? -29.094 -25.063 44.012 1.00 31.09 240 HIS A O 1
ATOM 1801 N N . ARG A 1 241 ? -30.019 -26.487 45.496 1.00 37.00 241 ARG A N 1
ATOM 1802 C CA . ARG A 1 241 ? -31.212 -26.885 44.746 1.00 37.00 241 ARG A CA 1
ATOM 1803 C C . ARG A 1 241 ? -32.434 -26.284 45.443 1.00 37.00 241 ARG A C 1
ATOM 1805 O O . ARG A 1 241 ? -32.455 -26.274 46.672 1.00 37.00 241 ARG A O 1
ATOM 1812 N N . GLY A 1 242 ? -33.440 -25.945 44.639 1.00 36.69 242 GLY A N 1
ATOM 1813 C CA . GLY A 1 242 ? -34.862 -26.058 44.978 1.00 36.69 242 GLY A CA 1
ATOM 1814 C C . GLY A 1 242 ? -35.559 -24.775 45.425 1.00 36.69 242 GLY A C 1
ATOM 1815 O O . GLY A 1 242 ? -35.437 -24.392 46.583 1.00 36.69 242 GLY A O 1
ATOM 1816 N N . ALA A 1 243 ? -36.343 -24.168 44.532 1.00 42.53 243 ALA A N 1
ATOM 1817 C CA . ALA A 1 243 ? -37.777 -24.438 44.384 1.00 42.53 243 ALA A CA 1
ATOM 1818 C C . ALA A 1 243 ? -38.173 -24.200 42.918 1.00 42.53 243 ALA A C 1
ATOM 1820 O O . ALA A 1 243 ? -37.515 -23.342 42.286 1.00 42.53 243 ALA A O 1
#

Sequence (243 aa):
MLDTFYGYFTPGSVEKKVVGGIPDEVAASLEARGVLLKRPNTYGAGAGLTYDPEVLKVVWDELVSLSGARVLFHAYFADVLMDGARVSGVIVGTKRGLRAIHARVIVDASGDADVVARAGAPFEDAGVLGIAQSLTTTFKVINVDVPRATAFPKKELWVRMASASGYDLPRKEGSAHITPLHGVMVTNMTPGRGCGCHRSRRAFLRGDGGTPTSTRVHALPARSNPRVRTRGTRGILRGHRGA